Protein AF-A0A8W7PCE8-F1 (afdb_monomer_lite)

pLDDT: mean 70.05, std 26.61, range [26.12, 97.19]

Foldseek 3Di:
DVVVVVVVLVVVLVVCVVPHDPVVSVVVVVCVVVVVVVVVVVVVVVVVVVVVVLVVLLVVLVVLQCVLCVVVVNNPPQQDPPLVVDDSVVSNVSSVVSSVVSVVVVVVVVVVVVVVVVVVVVVVVVPPPDPDDPDDPCPPDDDDPDPDDDDDDDDDDDDDDDDDDDDDDDDDDDDDDDDDDDDDDDDDD

Structure (mmCIF, N/CA/C/O backbone):
data_AF-A0A8W7PCE8-F1
#
_entry.id   AF-A0A8W7PCE8-F1
#
loop_
_atom_site.group_PDB
_atom_site.id
_atom_site.type_symbol
_atom_site.label_atom_id
_atom_site.label_alt_id
_atom_site.label_comp_id
_atom_site.label_asym_id
_atom_site.label_entity_id
_atom_site.label_seq_id
_atom_site.pdbx_PDB_ins_code
_atom_site.Cartn_x
_atom_site.Cartn_y
_atom_site.Cartn_z
_atom_site.occupancy
_atom_site.B_iso_or_equiv
_atom_site.auth_seq_id
_atom_site.auth_comp_id
_atom_site.auth_asym_id
_atom_site.auth_atom_id
_atom_site.pdbx_PDB_model_num
ATOM 1 N N . MET A 1 1 ? 7.112 11.261 -20.106 1.00 70.25 1 MET A N 1
ATOM 2 C CA . MET A 1 1 ? 7.875 9.991 -20.099 1.00 70.25 1 MET A CA 1
ATOM 3 C C . MET A 1 1 ? 8.509 9.715 -21.458 1.00 70.25 1 MET A C 1
ATOM 5 O O . MET A 1 1 ? 9.724 9.620 -21.509 1.00 70.25 1 MET A O 1
ATOM 9 N N . GLN A 1 2 ? 7.739 9.723 -22.555 1.00 75.62 2 GLN A N 1
ATOM 10 C CA . GLN A 1 2 ? 8.258 9.556 -23.925 1.00 75.62 2 GLN A CA 1
ATOM 11 C C . GLN A 1 2 ? 9.453 10.476 -24.242 1.00 75.62 2 GLN A C 1
ATOM 13 O O . GLN A 1 2 ? 10.497 9.994 -24.658 1.00 75.62 2 GLN A O 1
ATOM 18 N N . THR A 1 3 ? 9.364 11.770 -23.920 1.00 82.19 3 THR A N 1
ATOM 19 C CA . THR A 1 3 ? 10.459 12.739 -24.117 1.00 82.19 3 THR A CA 1
ATOM 20 C C . THR A 1 3 ? 11.743 12.376 -23.359 1.00 82.19 3 THR A C 1
ATOM 22 O O . THR A 1 3 ? 12.836 12.587 -23.874 1.00 82.19 3 THR A O 1
ATOM 25 N N . ILE A 1 4 ? 11.622 11.800 -22.157 1.00 83.56 4 ILE A N 1
ATOM 26 C CA . ILE A 1 4 ? 12.765 11.398 -21.321 1.00 83.56 4 ILE A CA 1
ATOM 27 C C . ILE A 1 4 ? 13.428 10.154 -21.919 1.00 83.56 4 ILE A C 1
ATOM 29 O O . ILE A 1 4 ? 14.642 10.135 -22.099 1.00 83.56 4 ILE A O 1
ATOM 33 N N . CYS A 1 5 ? 12.630 9.149 -22.291 1.00 85.12 5 CYS A N 1
ATOM 34 C CA . CYS A 1 5 ? 13.126 7.926 -22.922 1.00 85.12 5 CYS A CA 1
ATOM 35 C C . CYS A 1 5 ? 13.795 8.220 -24.273 1.00 85.12 5 CYS A C 1
ATOM 37 O O . CYS A 1 5 ? 14.878 7.711 -24.540 1.00 85.12 5 CYS A O 1
ATOM 39 N N . THR A 1 6 ? 13.206 9.089 -25.101 1.00 88.06 6 THR A N 1
ATOM 40 C CA . THR A 1 6 ? 13.773 9.472 -26.403 1.00 88.06 6 THR A CA 1
ATOM 41 C C . THR A 1 6 ? 15.069 10.269 -26.258 1.00 88.06 6 THR A C 1
ATOM 43 O O . THR A 1 6 ? 16.034 9.989 -26.964 1.00 88.06 6 THR A O 1
ATOM 46 N N . ALA A 1 7 ? 15.134 11.230 -25.330 1.00 90.50 7 ALA A N 1
ATOM 47 C CA . ALA A 1 7 ? 16.361 11.988 -25.078 1.00 90.50 7 ALA A CA 1
ATOM 48 C C . ALA A 1 7 ? 17.483 11.097 -24.517 1.00 90.50 7 ALA A C 1
ATOM 50 O O . ALA A 1 7 ? 18.626 11.190 -24.963 1.00 90.50 7 ALA A O 1
ATOM 51 N N . GLY A 1 8 ? 17.149 10.202 -23.580 1.00 89.50 8 GLY A N 1
ATOM 52 C CA . GLY A 1 8 ? 18.087 9.222 -23.032 1.00 89.50 8 GLY A CA 1
ATOM 53 C C . GLY A 1 8 ? 18.608 8.259 -24.098 1.00 89.50 8 GLY A C 1
ATOM 54 O O . GLY A 1 8 ? 19.814 8.045 -24.190 1.00 89.50 8 GLY A O 1
ATOM 55 N N . PHE A 1 9 ? 17.718 7.744 -24.951 1.00 90.50 9 PHE A N 1
ATOM 56 C CA . PHE A 1 9 ? 18.087 6.877 -26.067 1.00 90.50 9 PHE A CA 1
ATOM 57 C C . PHE A 1 9 ? 19.011 7.576 -27.063 1.00 90.50 9 PHE A C 1
ATOM 59 O O . PHE A 1 9 ? 20.056 7.029 -27.395 1.00 90.50 9 PHE A O 1
ATOM 66 N N . ASN A 1 10 ? 18.668 8.793 -27.498 1.00 91.44 10 ASN A N 1
ATOM 67 C CA . ASN A 1 10 ? 19.502 9.551 -28.433 1.00 91.44 10 ASN A CA 1
ATOM 68 C C . ASN A 1 10 ? 20.905 9.782 -27.859 1.00 91.44 10 ASN A C 1
ATOM 70 O O . ASN A 1 10 ? 21.884 9.520 -28.542 1.00 91.44 10 ASN A O 1
ATOM 74 N N . ARG A 1 11 ? 21.015 10.149 -26.575 1.00 93.06 11 ARG A N 1
ATOM 75 C CA . ARG A 1 11 ? 22.314 10.327 -25.909 1.00 93.06 11 ARG A CA 1
ATOM 76 C C . ARG A 1 11 ? 23.148 9.041 -25.863 1.00 93.06 11 ARG A C 1
ATOM 78 O O . ARG A 1 11 ? 24.368 9.115 -25.969 1.00 93.06 11 ARG A O 1
ATOM 85 N N . MET A 1 12 ? 22.517 7.881 -25.664 1.00 91.44 12 MET A N 1
ATOM 86 C CA . MET A 1 12 ? 23.211 6.587 -25.703 1.00 91.44 12 MET A CA 1
ATOM 87 C C . MET A 1 12 ? 23.626 6.215 -27.125 1.00 91.44 12 MET A C 1
ATOM 89 O O . MET A 1 12 ? 24.766 5.814 -27.328 1.00 91.44 12 MET A O 1
ATOM 93 N N . ARG A 1 13 ? 22.737 6.409 -28.104 1.00 90.31 13 ARG A N 1
ATOM 94 C CA . ARG A 1 13 ? 23.016 6.153 -29.519 1.00 90.31 13 ARG A CA 1
ATOM 95 C C . ARG A 1 13 ? 24.196 6.984 -30.011 1.00 90.31 13 ARG A C 1
ATOM 97 O O . ARG A 1 13 ? 25.120 6.414 -30.568 1.00 90.31 13 ARG A O 1
ATOM 104 N N . ASP A 1 14 ? 24.205 8.285 -29.727 1.00 92.88 14 ASP A N 1
ATOM 105 C CA . ASP A 1 14 ? 25.289 9.178 -30.147 1.00 92.88 14 ASP A CA 1
ATOM 106 C C . ASP A 1 14 ? 26.649 8.714 -29.577 1.00 92.88 14 ASP A C 1
ATOM 108 O O . ASP A 1 14 ? 27.677 8.850 -30.229 1.00 92.88 14 ASP A O 1
ATOM 112 N N . ARG A 1 15 ? 26.662 8.092 -28.386 1.00 92.50 15 ARG A N 1
ATOM 113 C CA . ARG A 1 15 ? 27.866 7.464 -27.812 1.00 92.50 15 ARG A CA 1
ATOM 114 C C . ARG A 1 15 ? 28.224 6.123 -28.436 1.00 92.50 15 ARG A C 1
ATOM 116 O O . ARG A 1 15 ? 29.405 5.825 -28.576 1.00 92.50 15 ARG A O 1
ATOM 123 N N . TRP A 1 16 ? 27.242 5.301 -28.780 1.00 94.38 16 TRP A N 1
ATOM 124 C CA . TRP A 1 16 ? 27.501 4.033 -29.457 1.00 94.38 16 TRP A CA 1
ATOM 125 C C . TRP A 1 16 ? 28.064 4.254 -30.858 1.00 94.38 16 TRP A C 1
ATOM 127 O O . TRP A 1 16 ? 29.014 3.572 -31.224 1.00 94.38 16 TRP A O 1
ATOM 137 N N . ASP A 1 17 ? 27.560 5.254 -31.580 1.00 92.38 17 ASP A N 1
ATOM 138 C CA . ASP A 1 17 ? 28.024 5.603 -32.927 1.00 92.38 17 ASP A CA 1
ATOM 139 C C . ASP A 1 17 ? 29.492 6.077 -32.947 1.00 92.38 17 ASP A C 1
ATOM 141 O O . ASP A 1 17 ? 30.178 5.921 -33.955 1.00 92.38 17 ASP A O 1
ATOM 145 N N . GLU A 1 18 ? 30.009 6.611 -31.832 1.00 93.31 18 GLU A N 1
ATOM 146 C CA . GLU A 1 18 ? 31.432 6.956 -31.673 1.00 93.31 18 GLU A CA 1
ATOM 147 C C . GLU A 1 18 ? 32.334 5.724 -31.453 1.00 93.31 18 GLU A C 1
ATOM 149 O O . GLU A 1 18 ? 33.530 5.778 -31.743 1.00 93.31 18 GLU A O 1
ATOM 154 N N . MET A 1 19 ? 31.795 4.632 -30.900 1.00 92.88 19 MET A N 1
ATOM 155 C CA . MET A 1 19 ? 32.579 3.511 -30.359 1.00 92.88 19 MET A CA 1
ATOM 156 C C . MET A 1 19 ? 32.421 2.195 -31.129 1.00 92.88 19 MET A C 1
ATOM 158 O O . MET A 1 19 ? 33.312 1.346 -31.064 1.00 92.88 19 MET A O 1
ATOM 162 N N . PHE A 1 20 ? 31.296 1.993 -31.814 1.00 94.25 20 PHE A N 1
ATOM 163 C CA . PHE A 1 20 ? 30.879 0.702 -32.358 1.00 94.25 20 PHE A CA 1
ATOM 164 C C . PHE A 1 20 ? 30.425 0.803 -33.818 1.00 94.25 20 PHE A C 1
ATOM 166 O O . PHE A 1 20 ? 30.078 1.870 -34.316 1.00 94.25 20 PHE A O 1
ATOM 173 N N . ASP A 1 21 ? 30.414 -0.336 -34.515 1.00 93.25 21 ASP A N 1
ATOM 174 C CA . ASP A 1 21 ? 29.826 -0.416 -35.849 1.00 93.25 21 ASP A CA 1
ATOM 175 C C . ASP A 1 21 ? 28.288 -0.417 -35.805 1.00 93.25 21 ASP A C 1
ATOM 177 O O . ASP A 1 21 ? 27.651 -0.714 -34.790 1.00 93.25 21 ASP A O 1
ATOM 181 N N . THR A 1 22 ? 27.676 -0.125 -36.953 1.00 91.25 22 THR A N 1
ATOM 182 C CA . THR A 1 22 ? 26.220 -0.003 -37.082 1.00 91.25 22 THR A CA 1
ATOM 183 C C . THR A 1 22 ? 25.467 -1.282 -36.702 1.00 91.25 22 THR A C 1
ATOM 185 O O . THR A 1 22 ? 24.362 -1.196 -36.167 1.00 91.25 22 THR A O 1
ATOM 188 N N . ASN A 1 23 ? 26.029 -2.470 -36.943 1.00 92.19 23 ASN A N 1
ATOM 189 C CA . ASN A 1 23 ? 25.355 -3.729 -36.617 1.00 92.19 23 ASN A CA 1
ATOM 190 C C . ASN A 1 23 ? 25.307 -3.945 -35.103 1.00 92.19 23 ASN A C 1
ATOM 192 O O . ASN A 1 23 ? 24.276 -4.366 -34.573 1.00 92.19 23 ASN A O 1
ATOM 196 N N . LEU A 1 24 ? 26.395 -3.613 -34.409 1.00 91.12 24 LEU A N 1
ATOM 197 C CA . LEU A 1 24 ? 26.475 -3.697 -32.959 1.00 91.12 24 LEU A CA 1
ATOM 198 C C . LEU A 1 24 ? 25.595 -2.631 -32.282 1.00 91.12 24 LEU A C 1
ATOM 200 O O . LEU A 1 24 ? 24.843 -2.963 -31.364 1.00 91.12 24 LEU A O 1
ATOM 204 N N . CYS A 1 25 ? 25.574 -1.392 -32.791 1.00 91.50 25 CYS A N 1
ATOM 205 C CA . CYS A 1 25 ? 24.638 -0.352 -32.338 1.00 91.50 25 CYS A CA 1
ATOM 206 C C . CYS A 1 25 ? 23.171 -0.794 -32.479 1.00 91.50 25 CYS A C 1
ATOM 208 O O . CYS A 1 25 ? 22.371 -0.620 -31.558 1.00 91.50 25 CYS A O 1
ATOM 210 N N . LEU A 1 26 ? 22.808 -1.402 -33.617 1.00 90.81 26 LEU A N 1
ATOM 211 C CA . LEU A 1 26 ? 21.460 -1.930 -33.849 1.00 90.81 26 LEU A CA 1
ATOM 212 C C . LEU A 1 26 ? 21.118 -3.085 -32.903 1.00 90.81 26 LEU A C 1
ATOM 214 O O . LEU A 1 26 ? 19.970 -3.188 -32.470 1.00 90.81 26 LEU A O 1
ATOM 218 N N . ALA A 1 27 ? 22.081 -3.948 -32.574 1.00 91.75 27 ALA A N 1
ATOM 219 C CA . ALA A 1 27 ? 21.878 -5.025 -31.609 1.00 91.75 27 ALA A CA 1
ATOM 220 C C . ALA A 1 27 ? 21.578 -4.470 -30.205 1.00 91.75 27 ALA A C 1
ATOM 222 O O . ALA A 1 27 ? 20.584 -4.872 -29.598 1.00 91.75 27 ALA A O 1
ATOM 223 N N . TYR A 1 28 ? 22.353 -3.488 -29.731 1.00 88.44 28 TYR A N 1
ATOM 224 C CA . TYR A 1 28 ? 22.091 -2.825 -28.448 1.00 88.44 28 TYR A CA 1
ATOM 225 C C . TYR A 1 28 ? 20.755 -2.078 -28.434 1.00 88.44 28 TYR A C 1
ATOM 227 O O . TYR A 1 28 ? 19.981 -2.201 -27.483 1.00 88.44 28 TYR A O 1
ATOM 235 N N . ALA A 1 29 ? 20.430 -1.360 -29.512 1.00 90.00 29 ALA A N 1
ATOM 236 C CA . ALA A 1 29 ? 19.152 -0.666 -29.636 1.00 90.00 29 ALA A CA 1
ATOM 237 C C . ALA A 1 29 ? 17.952 -1.628 -29.619 1.00 90.00 29 ALA A C 1
ATOM 239 O O . ALA A 1 29 ? 16.904 -1.274 -29.083 1.00 90.00 29 ALA A O 1
ATOM 240 N N . LYS A 1 30 ? 18.100 -2.842 -30.167 1.00 92.50 30 LYS A N 1
ATOM 241 C CA . LYS A 1 30 ? 17.061 -3.884 -30.136 1.00 92.50 30 LYS A CA 1
ATOM 242 C C . LYS A 1 30 ? 16.857 -4.496 -28.752 1.00 92.50 30 LYS A C 1
ATOM 244 O O . LYS A 1 30 ? 15.730 -4.848 -28.440 1.00 92.50 30 LYS A O 1
ATOM 249 N N . GLN A 1 31 ? 17.911 -4.616 -27.945 1.00 92.38 31 GLN A N 1
ATOM 250 C CA . GLN A 1 31 ? 17.830 -5.189 -26.593 1.00 92.38 31 GLN A CA 1
ATOM 251 C C . GLN A 1 31 ? 17.332 -4.187 -25.545 1.00 92.38 31 GLN A C 1
ATOM 253 O O . GLN A 1 31 ? 16.768 -4.569 -24.523 1.00 92.38 31 GLN A O 1
ATOM 258 N N . LEU A 1 32 ? 17.525 -2.887 -25.778 1.00 90.31 32 LEU A N 1
ATOM 259 C CA . LEU A 1 32 ? 17.168 -1.854 -24.808 1.00 90.31 32 LEU A CA 1
ATOM 260 C C . LEU A 1 32 ? 15.678 -1.856 -24.392 1.00 90.31 32 LEU A C 1
ATOM 262 O O . LEU A 1 32 ? 15.420 -1.698 -23.197 1.00 90.31 32 LEU A O 1
ATOM 266 N N . PRO A 1 33 ? 14.692 -2.035 -25.296 1.00 91.12 33 PRO A N 1
ATOM 267 C CA . PRO A 1 33 ? 13.293 -2.183 -24.903 1.00 91.12 33 PRO A CA 1
ATOM 268 C C . PRO A 1 33 ? 13.063 -3.335 -23.926 1.00 91.12 33 PRO A C 1
ATOM 270 O O . PRO A 1 33 ? 12.332 -3.148 -22.959 1.00 91.12 33 PRO A O 1
ATOM 273 N N . ASP A 1 34 ? 13.715 -4.483 -24.124 1.00 93.06 34 ASP A N 1
ATOM 274 C CA . ASP A 1 34 ? 13.576 -5.639 -23.233 1.00 93.06 34 ASP A CA 1
ATOM 275 C C . ASP A 1 34 ? 14.115 -5.316 -21.835 1.00 93.06 34 ASP A C 1
ATOM 277 O O . ASP A 1 34 ? 13.462 -5.601 -20.833 1.00 93.06 34 ASP A O 1
ATOM 281 N N . HIS A 1 35 ? 15.260 -4.630 -21.759 1.00 91.12 35 HIS A N 1
ATOM 282 C CA . HIS A 1 35 ? 15.817 -4.160 -20.490 1.00 91.12 35 HIS A CA 1
ATOM 283 C C . HIS A 1 35 ? 14.916 -3.136 -19.788 1.00 91.12 35 HIS A C 1
ATOM 285 O O . HIS A 1 35 ? 14.741 -3.205 -18.572 1.00 91.12 35 HIS A O 1
ATOM 291 N N . MET A 1 36 ? 14.323 -2.196 -2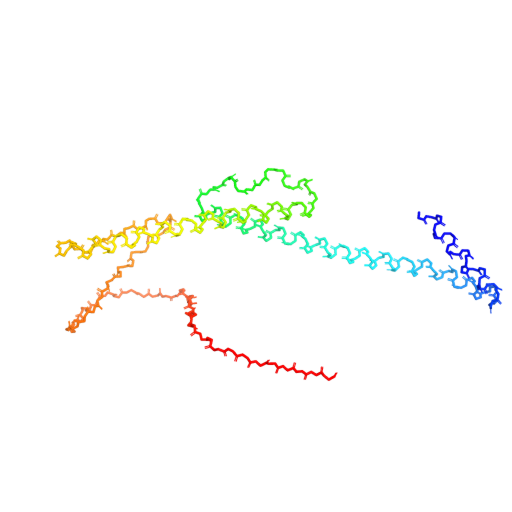0.530 1.00 90.94 36 MET A N 1
ATOM 292 C CA . MET A 1 36 ? 13.383 -1.233 -19.951 1.00 90.94 36 MET A CA 1
ATOM 293 C C . MET A 1 36 ? 12.112 -1.922 -19.453 1.00 90.94 36 MET A C 1
ATOM 295 O O . MET A 1 36 ? 11.649 -1.614 -18.358 1.00 90.94 36 MET A O 1
ATOM 299 N N . THR A 1 37 ? 11.570 -2.864 -20.225 1.00 93.38 37 THR A N 1
ATOM 300 C CA . THR A 1 37 ? 10.413 -3.670 -19.825 1.00 93.38 37 THR A CA 1
ATOM 301 C C . THR A 1 37 ? 10.704 -4.444 -18.546 1.00 93.38 37 THR A C 1
ATOM 303 O O . THR A 1 37 ? 9.915 -4.361 -17.612 1.00 93.38 37 THR A O 1
ATOM 306 N N . ALA A 1 38 ? 11.849 -5.130 -18.465 1.00 95.50 38 ALA A N 1
ATOM 307 C CA . ALA A 1 38 ? 12.254 -5.858 -17.266 1.00 95.50 38 ALA A CA 1
ATOM 308 C C . ALA A 1 38 ? 12.341 -4.933 -16.041 1.00 95.50 38 ALA A C 1
ATOM 310 O O . ALA A 1 38 ? 11.762 -5.234 -15.004 1.00 95.50 38 ALA A O 1
ATOM 311 N N . PHE A 1 39 ? 12.968 -3.762 -16.186 1.00 93.94 39 PHE A N 1
ATOM 312 C CA . PHE A 1 39 ? 13.045 -2.773 -15.110 1.00 93.94 39 PHE A CA 1
ATOM 313 C C . PHE A 1 39 ? 11.660 -2.294 -14.642 1.00 93.94 39 PHE A C 1
ATOM 315 O O . PHE A 1 39 ? 11.390 -2.234 -13.443 1.00 93.94 39 PHE A O 1
ATOM 322 N N . PHE A 1 40 ? 10.763 -1.942 -15.569 1.00 93.50 40 PHE A N 1
ATOM 323 C CA . PHE A 1 40 ? 9.417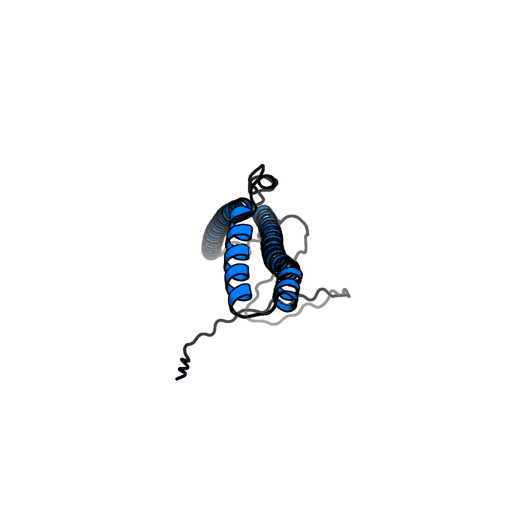 -1.499 -15.196 1.00 93.50 40 PHE A CA 1
ATOM 324 C C . PHE A 1 40 ? 8.600 -2.619 -14.553 1.00 93.50 40 PHE A C 1
ATOM 326 O O . PHE A 1 40 ? 7.850 -2.347 -13.616 1.00 93.50 40 PHE A O 1
ATOM 333 N N . GLU A 1 41 ? 8.769 -3.855 -15.018 1.00 96.69 41 GLU A N 1
ATOM 334 C CA . GLU A 1 41 ? 8.131 -5.026 -14.428 1.00 96.69 41 GLU A CA 1
ATOM 335 C C . GLU A 1 41 ? 8.629 -5.262 -13.000 1.00 96.69 41 GLU A C 1
ATOM 337 O O . GLU A 1 41 ? 7.819 -5.434 -12.097 1.00 96.69 41 GLU A O 1
ATOM 342 N N . GLU A 1 42 ? 9.935 -5.175 -12.746 1.00 96.75 42 GLU A N 1
ATOM 343 C CA . GLU A 1 42 ? 10.494 -5.277 -11.391 1.00 96.75 42 GLU A CA 1
ATOM 344 C C . GLU A 1 42 ? 9.894 -4.228 -10.444 1.00 96.75 42 GLU A C 1
ATOM 346 O O . GLU A 1 42 ? 9.424 -4.560 -9.352 1.00 96.75 42 GLU A O 1
ATOM 351 N N . VAL A 1 43 ? 9.837 -2.965 -10.880 1.00 96.75 43 VAL A N 1
ATOM 352 C CA . VAL A 1 43 ? 9.239 -1.870 -10.097 1.00 96.75 43 VAL A CA 1
ATOM 353 C C . VAL A 1 43 ? 7.742 -2.102 -9.867 1.00 96.75 43 VAL A C 1
ATOM 355 O O . VAL A 1 43 ? 7.224 -1.826 -8.776 1.00 96.75 43 VAL A O 1
ATOM 358 N N . TYR A 1 44 ? 7.030 -2.612 -10.873 1.00 96.56 44 TYR A N 1
ATOM 359 C CA . TYR A 1 44 ? 5.617 -2.957 -10.766 1.00 96.56 44 TYR A CA 1
ATOM 360 C C . TYR A 1 44 ? 5.390 -4.088 -9.759 1.00 96.56 44 TYR A C 1
ATOM 362 O O . TYR A 1 44 ? 4.565 -3.940 -8.855 1.00 96.56 44 TYR A O 1
ATOM 370 N N . GLN A 1 45 ? 6.155 -5.175 -9.857 1.00 97.19 45 GLN A N 1
ATOM 371 C CA . GLN A 1 45 ? 6.082 -6.319 -8.952 1.00 97.19 45 GLN A CA 1
ATOM 372 C C . GLN A 1 45 ? 6.380 -5.905 -7.512 1.00 97.19 45 GLN A C 1
ATOM 374 O O . GLN A 1 45 ? 5.602 -6.214 -6.608 1.00 97.19 45 GLN A O 1
ATOM 379 N N . GLU A 1 46 ? 7.439 -5.125 -7.287 1.00 96.56 46 GLU A N 1
ATOM 380 C CA . GLU A 1 46 ? 7.758 -4.603 -5.959 1.00 96.56 46 GLU A CA 1
ATOM 381 C C . GLU A 1 46 ? 6.601 -3.759 -5.394 1.00 96.56 46 GLU A C 1
ATOM 383 O O . GLU A 1 46 ? 6.203 -3.904 -4.232 1.00 96.56 46 GLU A O 1
ATOM 388 N N . SER A 1 47 ? 6.020 -2.894 -6.225 1.00 94.75 47 SER A N 1
ATOM 389 C CA . SER A 1 47 ? 4.878 -2.059 -5.845 1.00 94.75 47 SER A CA 1
ATOM 390 C C . SER A 1 47 ? 3.627 -2.891 -5.543 1.00 94.75 47 SER A C 1
ATOM 392 O O . SER A 1 47 ? 2.922 -2.601 -4.572 1.00 94.75 47 SER A O 1
ATOM 394 N N . SER A 1 48 ? 3.372 -3.953 -6.312 1.00 95.81 48 SER A N 1
ATOM 395 C CA . SER A 1 48 ? 2.266 -4.886 -6.075 1.00 95.81 48 SER A CA 1
ATOM 396 C C . SER A 1 48 ? 2.442 -5.646 -4.762 1.00 95.81 48 SER A C 1
ATOM 398 O O . SER A 1 48 ? 1.539 -5.652 -3.929 1.00 95.81 48 SER A O 1
ATOM 400 N N . GLN A 1 49 ? 3.637 -6.176 -4.495 1.00 96.12 49 GLN A N 1
ATOM 401 C CA . GLN A 1 49 ? 3.952 -6.850 -3.231 1.00 96.12 49 GLN A CA 1
ATOM 402 C C . GLN A 1 49 ? 3.833 -5.907 -2.026 1.00 96.12 49 GLN A C 1
ATOM 404 O O . GLN A 1 49 ? 3.390 -6.300 -0.944 1.00 96.12 49 GLN A O 1
ATOM 409 N N . ARG A 1 50 ? 4.229 -4.634 -2.173 1.00 94.81 50 ARG A N 1
ATOM 410 C CA . ARG A 1 50 ? 4.001 -3.607 -1.141 1.00 94.81 50 ARG A CA 1
ATOM 411 C C . ARG A 1 50 ? 2.506 -3.394 -0.909 1.00 94.81 50 ARG A C 1
ATOM 413 O O . ARG A 1 50 ? 2.077 -3.365 0.242 1.00 94.81 50 ARG A O 1
ATOM 420 N N . ARG A 1 51 ? 1.710 -3.284 -1.976 1.00 94.94 51 ARG A N 1
ATOM 421 C CA . ARG A 1 51 ? 0.249 -3.153 -1.893 1.00 94.94 51 ARG A CA 1
ATOM 422 C C . ARG A 1 51 ? -0.392 -4.352 -1.191 1.00 94.94 51 ARG A C 1
ATOM 424 O O . ARG A 1 51 ? -1.229 -4.145 -0.319 1.00 94.94 51 ARG A O 1
ATOM 431 N N . GLU A 1 52 ? 0.001 -5.575 -1.527 1.00 95.88 52 GLU A N 1
ATOM 432 C CA . GLU A 1 52 ? -0.513 -6.796 -0.893 1.00 95.88 52 GLU A CA 1
ATOM 433 C C . GLU A 1 52 ? -0.236 -6.814 0.610 1.00 95.88 52 GLU A C 1
ATOM 435 O O . GLU A 1 52 ? -1.146 -7.073 1.396 1.00 95.88 52 GLU A O 1
ATOM 440 N N . ARG A 1 53 ? 0.975 -6.425 1.028 1.00 94.31 53 ARG A N 1
ATOM 441 C CA . ARG A 1 53 ? 1.307 -6.261 2.452 1.00 94.31 53 ARG A CA 1
ATOM 442 C C . ARG A 1 53 ? 0.418 -5.232 3.150 1.00 94.31 53 ARG A C 1
ATOM 444 O O . ARG A 1 53 ? -0.001 -5.462 4.281 1.00 94.31 53 ARG A O 1
ATOM 451 N N . PHE A 1 54 ? 0.098 -4.116 2.490 1.00 92.12 54 PHE A N 1
ATOM 452 C CA . PHE A 1 54 ? -0.851 -3.138 3.031 1.00 92.12 54 PHE A CA 1
ATOM 453 C C . PHE A 1 54 ? -2.254 -3.726 3.192 1.00 92.12 54 PHE A C 1
ATOM 455 O O . PHE A 1 54 ? -2.867 -3.537 4.238 1.00 92.12 54 PHE A O 1
ATOM 462 N N . VAL A 1 55 ? -2.755 -4.442 2.184 1.00 93.62 55 VAL A N 1
ATOM 463 C CA . VAL A 1 55 ? -4.083 -5.073 2.228 1.00 93.62 55 VAL A CA 1
ATOM 464 C C . VAL A 1 55 ? -4.155 -6.119 3.340 1.00 93.62 55 VAL A C 1
ATOM 466 O O . VAL A 1 55 ? -5.103 -6.097 4.123 1.00 93.62 55 VAL A O 1
ATOM 469 N N . ALA A 1 56 ? -3.141 -6.980 3.457 1.00 94.69 56 ALA A N 1
ATOM 470 C CA . ALA A 1 56 ? -3.051 -7.968 4.529 1.00 94.69 56 ALA A CA 1
ATOM 471 C C . ALA A 1 56 ? -3.057 -7.292 5.906 1.00 94.69 56 ALA A C 1
ATOM 473 O O . ALA A 1 56 ? -3.869 -7.642 6.760 1.00 94.69 56 ALA A O 1
ATOM 474 N N . LYS A 1 57 ? -2.242 -6.244 6.090 1.00 93.88 57 LYS A N 1
ATOM 475 C CA . LYS A 1 57 ? -2.204 -5.512 7.359 1.00 93.88 57 LYS A CA 1
ATOM 476 C C . LYS A 1 57 ? -3.539 -4.844 7.694 1.00 93.88 57 LYS A C 1
ATOM 478 O O . LYS A 1 57 ? -3.962 -4.861 8.841 1.00 93.88 57 LYS A O 1
ATOM 483 N N . ILE A 1 58 ? -4.223 -4.263 6.710 1.00 93.25 58 ILE A N 1
ATOM 484 C CA . ILE A 1 58 ? -5.557 -3.679 6.911 1.00 93.25 58 ILE A CA 1
ATOM 485 C C . ILE A 1 58 ? -6.562 -4.755 7.335 1.00 93.25 58 ILE A C 1
ATOM 487 O O . ILE A 1 58 ? -7.366 -4.506 8.229 1.00 93.25 58 ILE A O 1
ATOM 491 N N . ALA A 1 59 ? -6.516 -5.945 6.731 1.00 92.25 59 ALA A N 1
ATOM 492 C CA . ALA A 1 59 ? -7.384 -7.055 7.114 1.00 92.25 59 ALA A CA 1
ATOM 493 C C . ALA A 1 59 ? -7.130 -7.508 8.563 1.00 92.25 59 ALA A C 1
ATOM 495 O O . ALA A 1 59 ? -8.086 -7.676 9.317 1.00 92.25 59 ALA A O 1
ATOM 496 N N . GLU A 1 60 ? -5.862 -7.621 8.972 1.00 94.38 60 GLU A N 1
ATOM 497 C CA . GLU A 1 60 ? -5.483 -7.906 10.364 1.00 94.38 60 GLU A CA 1
ATOM 498 C C . GLU A 1 60 ? -6.034 -6.852 11.333 1.00 94.38 60 GLU A C 1
ATOM 500 O O . GLU A 1 60 ? -6.687 -7.200 12.312 1.00 94.38 60 GLU A O 1
ATOM 505 N N . LEU A 1 61 ? -5.830 -5.562 11.042 1.00 92.62 61 LEU A N 1
ATOM 506 C CA . LEU A 1 61 ? -6.295 -4.466 11.901 1.00 92.62 61 LEU A CA 1
ATOM 507 C C . LEU A 1 61 ? -7.824 -4.418 12.001 1.00 92.62 61 LEU A C 1
ATOM 509 O O . LEU A 1 61 ? -8.372 -4.097 13.052 1.00 92.62 61 LEU A O 1
ATOM 513 N N . ARG A 1 62 ? -8.539 -4.753 10.921 1.00 90.75 62 ARG A N 1
ATOM 514 C CA . ARG A 1 62 ? -10.003 -4.878 10.962 1.00 90.75 62 ARG A CA 1
ATOM 515 C C . ARG A 1 62 ? -10.441 -6.027 11.853 1.00 90.75 62 ARG A C 1
ATOM 517 O O . ARG A 1 62 ? -11.403 -5.863 12.595 1.00 90.75 62 ARG A O 1
ATOM 524 N N . GLN A 1 63 ? -9.754 -7.163 11.784 1.00 91.38 63 GLN A N 1
ATOM 525 C CA . GLN A 1 63 ? -10.053 -8.298 12.647 1.00 91.38 63 GLN A CA 1
ATOM 526 C C . GLN A 1 63 ? -9.816 -7.940 14.119 1.00 91.38 63 GLN A C 1
ATOM 528 O O . GLN A 1 63 ? -10.707 -8.136 14.940 1.00 91.38 63 GLN A O 1
ATOM 533 N N . GLU A 1 64 ? -8.678 -7.317 14.429 1.00 91.94 64 GLU A N 1
ATOM 534 C CA . GLU A 1 64 ? -8.380 -6.816 15.773 1.00 91.94 64 GLU A CA 1
ATOM 535 C C . GLU A 1 64 ? -9.456 -5.832 16.253 1.00 91.94 64 GLU A C 1
ATOM 537 O O . GLU A 1 64 ? -9.959 -5.949 17.369 1.00 91.94 64 GLU A O 1
ATOM 542 N N . ALA A 1 65 ? -9.895 -4.915 15.386 1.00 89.56 65 ALA A N 1
ATOM 543 C CA . ALA A 1 65 ? -10.943 -3.956 15.716 1.00 89.56 65 ALA A CA 1
ATOM 544 C C . ALA A 1 65 ? -12.272 -4.646 16.051 1.00 89.56 65 ALA A C 1
ATOM 546 O O . ALA A 1 65 ? -12.941 -4.252 17.005 1.00 89.56 65 ALA A O 1
ATOM 547 N N . LEU A 1 66 ? -12.649 -5.687 15.304 1.00 88.38 66 LEU A N 1
ATOM 548 C CA . LEU A 1 66 ? -13.847 -6.484 15.586 1.00 88.38 66 LEU A CA 1
ATOM 549 C C . LEU A 1 66 ? -13.733 -7.245 16.913 1.00 88.38 66 LEU A C 1
ATOM 551 O O . LEU A 1 66 ? -14.721 -7.379 17.639 1.00 88.38 66 LEU A O 1
ATOM 555 N N . ASP A 1 67 ? -12.544 -7.738 17.244 1.00 89.50 67 ASP A N 1
ATOM 556 C CA . ASP A 1 67 ? -12.305 -8.459 18.491 1.00 89.50 67 ASP A CA 1
ATOM 557 C C . ASP A 1 67 ? -12.338 -7.514 19.703 1.00 89.50 67 ASP A C 1
ATOM 559 O O . ASP A 1 67 ? -13.013 -7.815 20.691 1.00 89.50 67 ASP A O 1
ATOM 563 N N . LEU A 1 68 ? -11.728 -6.327 19.607 1.00 88.38 68 LEU A N 1
ATOM 564 C CA . LEU A 1 68 ? -11.819 -5.292 20.645 1.00 88.38 68 LEU A CA 1
ATOM 565 C C . LEU A 1 68 ? -13.251 -4.770 20.816 1.00 88.38 68 LEU A C 1
ATOM 567 O O . LEU A 1 68 ? -13.709 -4.594 21.944 1.00 88.38 68 LEU A O 1
ATOM 571 N N . GLN A 1 69 ? -13.997 -4.587 19.723 1.00 87.69 69 GLN A N 1
ATOM 572 C CA . GLN A 1 69 ? -15.423 -4.243 19.785 1.00 87.69 69 GLN A CA 1
ATOM 573 C C . GLN A 1 69 ? -16.233 -5.294 20.542 1.00 87.69 69 GLN A C 1
ATOM 575 O O . GLN A 1 69 ? -17.097 -4.943 21.347 1.00 87.69 69 GLN A O 1
ATOM 580 N N . ARG A 1 70 ? -15.943 -6.583 20.315 1.00 87.31 70 ARG A N 1
ATOM 581 C CA . ARG A 1 70 ? -16.595 -7.687 21.030 1.00 87.31 70 ARG A CA 1
ATOM 582 C C . ARG A 1 70 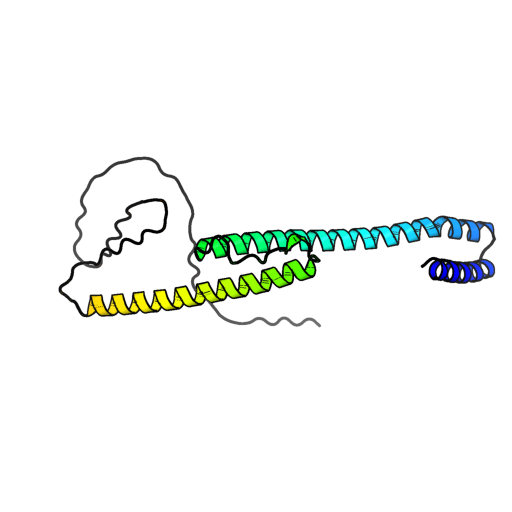? -16.303 -7.627 22.527 1.00 87.31 70 ARG A C 1
ATOM 584 O O . ARG A 1 70 ? -17.233 -7.774 23.313 1.00 87.31 70 ARG A O 1
ATOM 591 N N . LEU A 1 71 ? -15.052 -7.367 22.914 1.00 86.25 71 LEU A N 1
ATOM 592 C CA . LEU A 1 71 ? -14.656 -7.206 24.320 1.00 86.25 71 LEU A CA 1
ATOM 593 C C . LEU A 1 71 ? -15.319 -5.988 24.975 1.00 86.25 71 LEU A C 1
ATOM 595 O O . LEU A 1 71 ? -15.742 -6.050 26.127 1.00 86.25 71 LEU A O 1
ATOM 599 N N . LEU A 1 72 ? -15.457 -4.889 24.232 1.00 85.69 72 LEU A N 1
ATOM 600 C CA . LEU A 1 72 ? -16.123 -3.677 24.708 1.00 85.69 72 LEU A CA 1
ATOM 601 C C . LEU A 1 72 ? -17.657 -3.788 24.730 1.00 85.69 72 LEU A C 1
ATOM 603 O O . LEU A 1 72 ? -18.308 -2.951 25.361 1.00 85.69 72 LEU A O 1
ATOM 607 N N . GLY A 1 73 ? -18.239 -4.791 24.067 1.00 83.38 73 GLY A N 1
ATOM 608 C CA . GLY A 1 73 ? -19.686 -4.903 23.863 1.00 83.38 73 GLY A CA 1
ATOM 609 C C . GLY A 1 73 ? -20.258 -3.846 22.904 1.00 83.38 73 GLY A C 1
ATOM 610 O O . GLY A 1 73 ? -21.466 -3.631 22.872 1.00 83.38 73 GLY A O 1
ATOM 611 N N . GLU A 1 74 ? -19.409 -3.172 22.122 1.00 76.62 74 GLU A N 1
ATOM 612 C CA . GLU A 1 74 ? -19.774 -2.079 21.210 1.00 76.62 74 GLU A CA 1
ATOM 613 C C . GLU A 1 74 ? -19.874 -2.617 19.770 1.00 76.62 74 GLU A C 1
ATOM 615 O O . GLU A 1 74 ? -18.956 -2.472 18.968 1.00 76.62 74 GLU A O 1
ATOM 620 N N . GLN A 1 75 ? -20.988 -3.264 19.415 1.00 59.44 75 GLN A N 1
ATOM 621 C CA . GLN A 1 75 ? -21.083 -4.058 18.178 1.00 59.44 75 GLN A CA 1
ATOM 622 C C . GLN A 1 75 ? -21.090 -3.249 16.857 1.00 59.44 75 GLN A C 1
ATOM 624 O O . GLN A 1 75 ? -21.054 -3.854 15.790 1.00 59.44 75 GLN A O 1
ATOM 629 N N . GLN A 1 76 ? -21.136 -1.907 16.888 1.00 58.00 76 GLN A N 1
ATOM 630 C CA . GLN A 1 76 ? -21.350 -1.080 15.681 1.00 58.00 76 GLN A CA 1
ATOM 631 C C . GLN A 1 76 ? -20.631 0.281 15.634 1.00 58.00 76 GLN A C 1
ATOM 633 O O . GLN A 1 76 ? -20.742 0.968 14.621 1.00 58.00 76 GLN A O 1
ATOM 638 N N . GLN A 1 77 ? -19.905 0.706 16.674 1.00 58.47 77 GLN A N 1
ATOM 639 C CA . GLN A 1 77 ? -19.399 2.092 16.744 1.00 58.47 77 GLN A CA 1
ATOM 640 C C . GLN A 1 77 ? -17.909 2.278 16.426 1.00 58.47 77 GLN A C 1
ATOM 642 O O . GLN A 1 77 ? -17.491 3.408 16.193 1.00 58.47 77 GLN A O 1
ATOM 647 N N . GLY A 1 78 ? -17.096 1.218 16.395 1.00 57.97 78 GLY A N 1
ATOM 648 C CA . GLY A 1 78 ? -15.638 1.389 16.313 1.00 57.97 78 GLY A CA 1
ATOM 649 C C . GLY A 1 78 ? -15.053 1.455 14.896 1.00 57.97 78 GLY A C 1
ATOM 650 O O . GLY A 1 78 ? -13.923 1.902 14.736 1.00 57.97 78 GLY A O 1
ATOM 651 N N . LEU A 1 79 ? -15.767 1.028 13.848 1.00 69.81 79 LEU A N 1
ATOM 652 C CA . LEU A 1 79 ? -15.234 1.072 12.479 1.00 69.81 79 LEU A CA 1
ATOM 653 C C . LEU A 1 79 ? -15.784 2.296 11.724 1.00 69.81 79 LEU A C 1
ATOM 655 O O . LEU A 1 79 ? -16.998 2.404 11.549 1.00 69.81 79 LEU A O 1
ATOM 659 N N . PRO A 1 80 ? -14.923 3.222 11.257 1.00 70.81 80 PRO A N 1
ATOM 660 C CA . PRO A 1 80 ? -15.371 4.410 10.543 1.00 70.81 80 PRO A CA 1
ATOM 661 C C . PRO A 1 80 ? -16.079 4.047 9.235 1.00 70.81 80 PRO A C 1
ATOM 663 O O . PRO A 1 80 ? -15.553 3.306 8.402 1.00 70.81 80 PRO A O 1
ATOM 666 N N . ALA A 1 81 ? -17.268 4.615 9.029 1.00 74.06 81 ALA A N 1
ATOM 667 C CA . ALA A 1 81 ? -18.041 4.409 7.811 1.00 74.06 81 ALA A CA 1
ATOM 668 C C . ALA A 1 81 ? -17.271 4.886 6.564 1.00 74.06 81 ALA A C 1
ATOM 670 O O . ALA A 1 81 ? -16.628 5.938 6.567 1.00 74.06 81 ALA A O 1
ATOM 671 N N . GLY A 1 82 ? -17.349 4.110 5.479 1.00 77.69 82 GLY A N 1
ATOM 672 C CA . GLY A 1 82 ? -16.713 4.459 4.204 1.00 77.69 82 GLY A CA 1
ATOM 673 C C . GLY A 1 82 ? -15.190 4.294 4.184 1.00 77.69 82 GLY A C 1
ATOM 674 O O . GLY A 1 82 ? -14.524 4.903 3.349 1.00 77.69 82 GLY A O 1
ATOM 675 N N . ILE A 1 83 ? -14.618 3.484 5.083 1.00 81.19 83 ILE A N 1
ATOM 676 C CA . ILE A 1 83 ? -13.179 3.187 5.060 1.00 81.19 83 ILE A CA 1
ATOM 677 C C . ILE A 1 83 ? -12.767 2.529 3.734 1.00 81.19 83 ILE A C 1
ATOM 679 O O . ILE A 1 83 ? -11.742 2.891 3.170 1.00 81.19 83 ILE A O 1
ATOM 683 N N . GLU A 1 84 ? -13.600 1.646 3.177 1.00 82.00 84 GLU A N 1
ATOM 684 C CA . GLU A 1 84 ? -13.279 0.859 1.974 1.00 82.00 84 GLU A CA 1
ATOM 685 C C . GLU A 1 84 ? -12.986 1.710 0.733 1.00 82.00 84 GLU A C 1
ATOM 687 O O . GLU A 1 84 ? -12.230 1.290 -0.139 1.00 82.00 84 GLU A O 1
ATOM 692 N N . SER A 1 85 ? -13.566 2.911 0.644 1.00 84.56 85 SER A N 1
ATOM 693 C CA . SER A 1 85 ? -13.393 3.797 -0.511 1.00 84.56 85 SER A CA 1
ATOM 694 C C . SER A 1 85 ? -12.140 4.673 -0.435 1.00 84.56 85 SER A C 1
ATOM 696 O O . SER A 1 85 ? -11.858 5.409 -1.378 1.00 84.56 85 SER A O 1
ATOM 698 N N . ARG A 1 86 ? -11.402 4.650 0.682 1.00 87.62 86 ARG A N 1
ATOM 699 C CA . ARG A 1 86 ? -10.214 5.494 0.887 1.00 87.62 86 ARG A CA 1
ATOM 700 C C . ARG A 1 86 ? -8.939 4.821 0.359 1.00 87.62 86 ARG A C 1
ATOM 702 O O . ARG A 1 86 ? -8.899 3.596 0.253 1.00 87.62 86 ARG A O 1
ATOM 709 N N . PRO A 1 87 ? -7.867 5.576 0.070 1.00 92.62 87 PRO A N 1
ATOM 710 C CA . PRO A 1 87 ? -6.544 5.006 -0.182 1.00 92.62 87 PRO A CA 1
ATOM 711 C C . PRO A 1 87 ? -6.082 4.080 0.955 1.00 92.62 87 PRO A C 1
ATOM 713 O O . PRO A 1 87 ? -6.334 4.359 2.123 1.00 92.62 87 PRO A O 1
ATOM 716 N N . LEU A 1 88 ? -5.363 2.996 0.633 1.00 90.19 88 LEU A N 1
ATOM 717 C CA . LEU A 1 88 ? -4.948 1.974 1.614 1.00 90.19 88 LEU A CA 1
ATOM 718 C C . LEU A 1 88 ? -4.172 2.555 2.807 1.00 90.19 88 LEU A C 1
ATOM 720 O O . LEU A 1 88 ? -4.354 2.120 3.941 1.00 90.19 88 LEU A O 1
ATOM 724 N N . PHE A 1 89 ? -3.320 3.550 2.563 1.00 90.50 89 PHE A N 1
ATOM 725 C CA . PHE A 1 89 ? -2.579 4.214 3.632 1.00 90.50 89 PHE A CA 1
ATOM 726 C C . PHE A 1 89 ? -3.520 4.904 4.631 1.00 90.50 89 PHE A C 1
ATOM 728 O O . PHE A 1 89 ? -3.395 4.697 5.839 1.00 90.50 89 PHE A O 1
ATOM 735 N N . ASP A 1 90 ? -4.508 5.641 4.124 1.00 90.75 90 ASP A N 1
ATOM 736 C CA . ASP A 1 90 ? -5.500 6.343 4.940 1.00 90.75 90 ASP A CA 1
ATOM 737 C C . ASP A 1 90 ? -6.398 5.359 5.689 1.00 90.75 90 ASP A C 1
ATOM 739 O O . ASP A 1 90 ? -6.732 5.587 6.852 1.00 90.75 90 ASP A O 1
ATOM 743 N N . GLN A 1 91 ? -6.763 4.239 5.051 1.00 90.94 91 GLN A N 1
ATOM 744 C CA . GLN A 1 91 ? -7.499 3.160 5.711 1.00 90.94 91 GLN A CA 1
ATOM 745 C C . GLN A 1 91 ? -6.736 2.634 6.922 1.00 90.94 91 GLN A C 1
ATOM 747 O O . GLN A 1 91 ? -7.296 2.582 8.014 1.00 90.94 91 GLN A O 1
ATOM 752 N N . ARG A 1 92 ? -5.455 2.291 6.737 1.00 91.31 92 ARG A N 1
ATOM 753 C CA . ARG A 1 92 ? -4.596 1.789 7.812 1.00 91.31 92 ARG A CA 1
ATOM 754 C C . ARG A 1 92 ? -4.486 2.806 8.945 1.00 91.31 92 ARG A C 1
ATOM 756 O O . ARG A 1 92 ? -4.796 2.472 10.077 1.00 91.31 92 ARG A O 1
ATOM 763 N N . SER A 1 93 ? -4.148 4.056 8.622 1.00 90.56 93 SER A N 1
ATOM 764 C CA . SER A 1 93 ? -4.006 5.121 9.622 1.00 90.56 93 SER A CA 1
ATOM 765 C C . SER A 1 93 ? -5.296 5.370 10.406 1.00 90.56 93 SER A C 1
ATOM 767 O O . SER A 1 93 ? -5.242 5.667 11.595 1.00 90.56 93 SER A O 1
ATOM 769 N N . THR A 1 94 ? -6.453 5.268 9.749 1.00 90.56 94 THR A N 1
ATOM 770 C CA . THR A 1 94 ? -7.746 5.448 10.418 1.00 90.56 94 THR A CA 1
ATOM 771 C C . THR A 1 94 ? -8.059 4.262 11.342 1.00 90.56 94 THR A C 1
ATOM 773 O O . THR A 1 94 ? -8.595 4.464 12.430 1.00 90.56 94 THR A O 1
ATOM 776 N N . LEU A 1 95 ? -7.725 3.031 10.931 1.00 90.81 95 LEU A N 1
ATOM 777 C CA . LEU A 1 95 ? -7.881 1.836 11.767 1.00 90.81 95 LEU A CA 1
ATOM 778 C C . LEU A 1 95 ? -6.969 1.881 12.991 1.00 90.81 95 LEU A C 1
ATOM 780 O O . LEU A 1 95 ? -7.459 1.651 14.089 1.00 90.81 95 LEU A O 1
ATOM 784 N N . ASP A 1 96 ? -5.696 2.234 12.811 1.00 91.62 96 ASP A N 1
ATOM 785 C CA . ASP A 1 96 ? -4.724 2.355 13.904 1.00 91.62 96 ASP A CA 1
ATOM 786 C C . ASP A 1 96 ? -5.230 3.333 14.983 1.00 91.62 96 ASP A C 1
ATOM 788 O O . ASP A 1 96 ? -5.263 2.996 16.164 1.00 91.62 96 ASP A O 1
ATOM 792 N N . ALA A 1 97 ? -5.727 4.507 14.575 1.00 90.38 97 ALA A N 1
ATOM 793 C CA . ALA A 1 97 ? -6.279 5.496 15.505 1.00 90.38 97 ALA A CA 1
ATOM 794 C C . ALA A 1 97 ? -7.534 4.995 16.244 1.00 90.38 97 ALA A C 1
ATOM 796 O O . ALA A 1 97 ? -7.725 5.289 17.423 1.00 90.38 97 ALA A O 1
ATOM 797 N N . SER A 1 98 ? -8.405 4.239 15.567 1.00 89.25 98 SER A N 1
ATOM 798 C CA . SER A 1 98 ? -9.588 3.652 16.210 1.00 89.25 98 SER A CA 1
ATOM 799 C C . SER A 1 98 ? -9.213 2.546 17.202 1.00 89.25 98 SER A C 1
ATOM 801 O O . SER A 1 98 ? -9.760 2.481 18.305 1.00 89.25 98 SER A O 1
ATOM 803 N N . LEU A 1 99 ? -8.250 1.695 16.838 1.00 91.25 99 LEU A N 1
ATOM 804 C CA . LEU A 1 99 ? -7.719 0.657 17.719 1.00 91.25 99 LEU A CA 1
ATOM 805 C C . LEU A 1 99 ? -7.125 1.264 18.986 1.00 91.25 99 LEU A C 1
ATOM 807 O O . LEU A 1 99 ? -7.466 0.815 20.076 1.00 91.25 99 LEU A O 1
ATOM 811 N N . GLU A 1 100 ? -6.326 2.323 18.860 1.00 92.31 100 GLU A N 1
ATOM 812 C CA . GLU A 1 100 ? -5.752 3.030 20.006 1.00 92.31 100 GLU A CA 1
ATOM 813 C C . GLU A 1 100 ? -6.846 3.547 20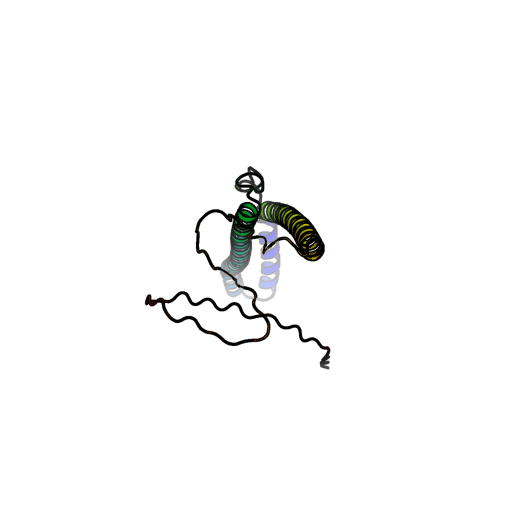.956 1.00 92.31 100 GLU A C 1
ATOM 815 O O . GLU A 1 100 ? -6.774 3.336 22.167 1.00 92.31 100 GLU A O 1
ATOM 820 N N . GLN A 1 101 ? -7.920 4.137 20.420 1.00 90.31 101 GLN A N 1
ATOM 821 C CA . GLN A 1 101 ? -9.061 4.580 21.230 1.00 90.31 101 GLN A CA 1
ATOM 822 C C . GLN A 1 101 ? -9.763 3.418 21.947 1.00 90.31 101 GLN A C 1
ATOM 824 O O . GLN A 1 101 ? -10.119 3.534 23.121 1.00 90.31 101 GLN A O 1
ATOM 829 N N . MET A 1 102 ? -9.977 2.288 21.267 1.00 89.19 102 MET A N 1
ATOM 830 C CA . MET A 1 102 ? -10.605 1.110 21.877 1.00 89.19 102 MET A CA 1
ATOM 831 C C . MET A 1 102 ? -9.718 0.476 22.952 1.00 89.19 102 MET A C 1
ATOM 833 O O . MET A 1 102 ? -10.218 0.087 24.007 1.00 89.19 102 MET A O 1
ATOM 837 N N . GLN A 1 103 ? -8.408 0.416 22.720 1.00 90.75 103 GLN A N 1
ATOM 838 C CA . GLN A 1 103 ? -7.435 -0.069 23.696 1.00 90.75 103 GLN A CA 1
ATOM 839 C C . GLN A 1 103 ? -7.402 0.832 24.938 1.00 90.75 103 GLN A C 1
ATOM 841 O O . GLN A 1 103 ? -7.443 0.323 26.057 1.00 90.75 103 GLN A O 1
ATOM 846 N N . GLN A 1 104 ? -7.434 2.157 24.766 1.00 91.94 104 GLN A N 1
ATOM 847 C CA . GLN A 1 104 ? -7.537 3.103 25.883 1.00 91.94 104 GLN A CA 1
ATOM 848 C C . GLN A 1 104 ? -8.823 2.899 26.693 1.00 91.94 104 GLN A C 1
ATOM 850 O O . GLN A 1 104 ? -8.770 2.827 27.921 1.00 91.94 104 GLN A O 1
ATOM 855 N N . LYS A 1 105 ? -9.975 2.739 26.026 1.00 89.81 105 LYS A N 1
ATOM 856 C CA . LYS A 1 105 ? -11.246 2.431 26.705 1.00 89.81 105 LYS A CA 1
ATOM 857 C C . LYS A 1 105 ? -11.173 1.132 27.510 1.00 89.81 105 LYS A C 1
ATOM 859 O O . LYS A 1 105 ? -11.699 1.078 28.618 1.00 89.81 105 LYS A O 1
ATOM 864 N N . LEU A 1 106 ? -10.561 0.081 26.960 1.00 88.75 106 LEU A N 1
ATOM 865 C CA . LEU A 1 106 ? -10.389 -1.185 27.678 1.00 88.75 106 LEU A CA 1
ATOM 866 C C . LEU A 1 106 ? -9.491 -1.015 28.901 1.00 88.75 106 LEU A C 1
ATOM 868 O O . LEU A 1 106 ? -9.870 -1.476 29.971 1.00 88.75 106 LEU A O 1
ATOM 872 N N . SER A 1 107 ? -8.363 -0.313 28.762 1.00 91.31 107 SER A N 1
ATOM 873 C CA . SER A 1 107 ? -7.463 -0.016 29.884 1.00 91.31 107 SER A CA 1
ATOM 874 C C . SER A 1 107 ? -8.208 0.672 31.027 1.00 91.31 107 SER A C 1
ATOM 876 O O . SER A 1 107 ? -8.142 0.217 32.162 1.00 91.31 107 SER A O 1
ATOM 878 N N . GLN A 1 108 ? -9.013 1.693 30.715 1.00 92.62 108 GLN A N 1
ATOM 879 C CA . GLN A 1 108 ? -9.830 2.393 31.712 1.00 92.62 108 GLN A CA 1
ATOM 880 C C . GLN A 1 108 ? -10.849 1.467 32.385 1.00 92.62 108 GLN A C 1
ATOM 882 O O . GLN A 1 108 ? -11.054 1.543 33.592 1.00 92.62 108 GLN A O 1
ATOM 887 N N . ARG A 1 109 ? -11.498 0.571 31.627 1.00 91.62 109 ARG A N 1
ATOM 888 C CA . ARG A 1 109 ? -12.429 -0.406 32.214 1.00 91.62 109 ARG A CA 1
ATOM 889 C C . ARG A 1 109 ? -11.714 -1.380 33.147 1.00 91.62 109 ARG A C 1
ATOM 891 O O . ARG A 1 109 ? -12.290 -1.722 34.173 1.00 91.62 109 ARG A O 1
ATOM 898 N N . TYR A 1 110 ? -10.502 -1.818 32.809 1.00 89.19 110 TYR A N 1
ATOM 899 C CA . TYR A 1 110 ? -9.717 -2.694 33.679 1.00 89.19 110 TYR A CA 1
ATOM 900 C C . TYR A 1 110 ? -9.285 -1.987 34.963 1.00 89.19 110 TYR A C 1
ATOM 902 O O . TYR A 1 110 ? -9.482 -2.551 36.030 1.00 89.19 110 TYR A O 1
ATOM 910 N N . GLU A 1 111 ? -8.822 -0.738 34.882 1.00 92.00 111 GLU A N 1
ATOM 911 C CA . GLU A 1 111 ? -8.483 0.066 36.068 1.00 92.00 111 GLU A CA 1
ATOM 912 C C . GLU A 1 111 ? -9.675 0.207 37.028 1.00 92.00 111 GLU A C 1
ATOM 914 O O . GLU A 1 111 ? -9.534 -0.001 38.230 1.00 92.00 111 GLU A O 1
ATOM 919 N N . ILE A 1 112 ? -10.869 0.483 36.492 1.00 91.75 112 ILE A N 1
ATOM 920 C CA . ILE A 1 112 ? -12.104 0.575 37.284 1.00 91.75 112 ILE A CA 1
ATOM 921 C C . ILE A 1 112 ? -12.471 -0.781 37.911 1.00 91.75 112 ILE A C 1
ATOM 923 O O . ILE A 1 112 ? -12.907 -0.843 39.059 1.00 91.75 112 ILE A O 1
ATOM 927 N N . ILE A 1 113 ? -12.331 -1.882 37.164 1.00 90.44 113 ILE A N 1
ATOM 928 C CA . ILE A 1 113 ? -12.599 -3.230 37.687 1.00 90.44 113 ILE A CA 1
ATOM 929 C C . ILE A 1 113 ? -11.637 -3.558 38.832 1.00 90.44 113 ILE A C 1
ATOM 931 O O . ILE A 1 113 ? -12.087 -4.066 39.857 1.00 90.44 113 ILE A O 1
ATOM 935 N N . ASP A 1 114 ? -10.350 -3.251 38.681 1.00 87.88 114 ASP A N 1
ATOM 936 C CA . ASP A 1 114 ? -9.337 -3.496 39.707 1.00 87.88 114 ASP A CA 1
ATOM 937 C C . ASP A 1 114 ? -9.621 -2.687 40.983 1.00 87.88 114 ASP A C 1
ATOM 939 O O . ASP A 1 114 ? -9.524 -3.228 42.087 1.00 87.88 114 ASP A O 1
ATOM 943 N N . GLU A 1 115 ? -10.057 -1.429 40.848 1.00 90.50 115 GLU A N 1
ATOM 944 C CA . GLU A 1 115 ? -10.503 -0.603 41.978 1.00 90.50 115 GLU A CA 1
ATOM 945 C C . GLU A 1 115 ? -11.696 -1.244 42.706 1.00 90.50 115 GLU A C 1
ATOM 947 O O . GLU A 1 115 ? -11.652 -1.427 43.924 1.00 90.50 115 GLU A O 1
ATOM 952 N N . TYR A 1 116 ? -12.727 -1.683 41.975 1.00 89.69 116 TYR A N 1
ATOM 953 C CA . TYR A 1 116 ? -13.882 -2.355 42.579 1.00 89.69 116 TYR A CA 1
ATOM 954 C C . TYR A 1 116 ? -13.538 -3.694 43.236 1.00 89.69 116 TYR A C 1
ATOM 956 O O . TYR A 1 116 ? -14.130 -4.050 44.258 1.00 89.69 116 TYR A O 1
ATOM 964 N N . LEU A 1 117 ? -12.605 -4.459 42.664 1.00 85.00 117 LEU A N 1
ATOM 965 C CA . LEU A 1 117 ? -12.142 -5.710 43.263 1.00 85.00 117 LEU A CA 1
ATOM 966 C C . LEU A 1 117 ? -11.427 -5.449 44.592 1.00 85.00 117 LEU A C 1
ATOM 968 O O . LEU A 1 117 ? -11.688 -6.163 45.562 1.00 85.00 117 LEU A O 1
ATOM 972 N N . LEU A 1 118 ? -10.599 -4.404 44.656 1.00 85.19 118 LEU A N 1
ATOM 973 C CA . LEU A 1 118 ? -9.928 -3.989 45.885 1.00 85.19 118 LEU A CA 1
ATOM 974 C C . LEU A 1 118 ? -10.933 -3.505 46.941 1.00 85.19 118 LEU A C 1
ATOM 976 O O . LEU A 1 118 ? -10.878 -3.937 48.092 1.00 85.19 118 LEU A O 1
ATOM 980 N N . GLU A 1 119 ? -11.892 -2.655 46.564 1.00 83.00 119 GLU A N 1
ATOM 981 C CA . GLU A 1 119 ? -12.963 -2.227 47.472 1.00 83.00 119 GLU A CA 1
ATOM 982 C C . GLU A 1 119 ? -13.736 -3.430 48.022 1.00 83.00 119 GLU A C 1
ATOM 984 O O . GLU A 1 119 ? -13.959 -3.535 49.229 1.00 83.00 119 GLU A O 1
ATOM 989 N N . MET A 1 120 ? -14.098 -4.385 47.166 1.00 79.00 120 MET A N 1
ATOM 990 C CA . MET A 1 120 ? -14.781 -5.600 47.593 1.00 79.00 120 MET A CA 1
ATOM 991 C C . MET A 1 120 ? -13.943 -6.417 48.583 1.00 79.00 120 MET A C 1
ATOM 993 O O . MET A 1 120 ? -14.497 -6.894 49.576 1.00 79.00 120 MET A O 1
ATOM 997 N N . GLU A 1 121 ? -12.641 -6.585 48.341 1.00 80.06 121 GLU A N 1
ATOM 998 C CA . GLU A 1 121 ? -11.734 -7.283 49.259 1.00 80.06 121 GLU A CA 1
ATOM 999 C C . GLU A 1 121 ? -11.728 -6.599 50.632 1.00 80.06 121 GLU A C 1
ATOM 1001 O O . GLU A 1 121 ? -12.012 -7.247 51.641 1.00 80.06 121 GLU A O 1
ATOM 1006 N N . THR A 1 122 ? -11.568 -5.271 50.669 1.00 78.50 122 THR A N 1
ATOM 1007 C CA . THR A 1 122 ? -11.596 -4.507 51.930 1.00 78.50 122 THR A CA 1
ATOM 1008 C C . THR A 1 122 ? -12.938 -4.613 52.664 1.00 78.50 122 THR A C 1
ATOM 1010 O O . THR A 1 122 ? -12.971 -4.756 53.889 1.00 78.50 122 THR A O 1
ATOM 1013 N N . LEU A 1 123 ? -14.064 -4.596 51.939 1.00 77.00 123 LEU A N 1
ATOM 1014 C CA . LEU A 1 123 ? -15.400 -4.760 52.516 1.00 77.00 123 LEU A CA 1
ATOM 1015 C C . LEU A 1 123 ? -15.623 -6.181 53.056 1.00 77.00 123 LEU A C 1
ATOM 1017 O O . LEU A 1 123 ? -16.279 -6.346 54.087 1.00 77.00 123 LEU A O 1
ATOM 1021 N N . CYS A 1 124 ? -15.080 -7.203 52.391 1.00 73.44 124 CYS A N 1
ATOM 1022 C CA . CYS A 1 124 ? -15.164 -8.595 52.836 1.00 73.44 124 CYS A CA 1
ATOM 1023 C C . CYS A 1 124 ? -14.293 -8.856 54.073 1.00 73.44 124 CYS A C 1
ATOM 1025 O O . CYS A 1 124 ? -14.734 -9.548 54.990 1.00 73.44 124 CYS A O 1
ATOM 1027 N N . GLU A 1 125 ? -13.098 -8.270 54.142 1.00 69.44 125 GLU A N 1
ATOM 1028 C CA . GLU A 1 125 ? -12.219 -8.348 55.316 1.00 69.44 125 GLU A CA 1
ATOM 1029 C C . GLU A 1 125 ? -12.769 -7.556 56.512 1.00 69.44 125 GLU A C 1
ATOM 1031 O O . GLU A 1 125 ? -12.662 -7.999 57.657 1.00 69.44 125 GLU A O 1
ATOM 1036 N N . GLY A 1 126 ? -13.422 -6.414 56.261 1.00 56.16 126 GLY A N 1
ATOM 1037 C CA . GLY A 1 126 ? -14.095 -5.612 57.286 1.00 56.16 126 GLY A CA 1
ATOM 1038 C C . GLY A 1 126 ? -15.360 -6.265 57.861 1.00 56.16 126 GLY A C 1
ATOM 1039 O O . GLY A 1 126 ? -15.695 -6.051 59.028 1.00 56.16 126 GLY A O 1
ATOM 1040 N N . ASN A 1 127 ? -16.041 -7.116 57.084 1.00 48.16 127 ASN A N 1
ATOM 1041 C CA . ASN A 1 127 ? -17.214 -7.885 57.507 1.00 48.16 127 ASN A CA 1
ATOM 1042 C C . ASN A 1 127 ? -16.853 -9.347 57.828 1.00 48.16 127 ASN A C 1
ATOM 1044 O O . ASN A 1 127 ? -17.304 -10.281 57.165 1.00 48.16 127 ASN A O 1
ATOM 1048 N N . VAL A 1 128 ? -16.157 -9.580 58.948 1.00 43.69 128 VAL A N 1
ATOM 1049 C CA . VAL A 1 128 ? -15.865 -10.923 59.517 1.00 43.69 128 VAL A CA 1
ATOM 1050 C C . VAL A 1 128 ? -17.131 -11.660 60.041 1.00 43.69 128 VAL A C 1
ATOM 1052 O O . VAL A 1 128 ? -17.095 -12.426 61.001 1.00 43.69 128 VAL A O 1
ATOM 1055 N N . ARG A 1 129 ? -18.307 -11.459 59.431 1.00 45.97 129 ARG A N 1
ATOM 1056 C CA . ARG A 1 129 ? -19.538 -12.241 59.687 1.00 45.97 129 ARG A CA 1
ATOM 1057 C C . ARG A 1 129 ? -20.376 -12.562 58.444 1.00 45.97 129 ARG A C 1
ATOM 1059 O O . ARG A 1 129 ? -21.436 -13.167 58.594 1.00 45.97 129 ARG A O 1
ATOM 1066 N N . GLY A 1 130 ? -19.935 -12.201 57.240 1.00 47.88 130 GLY A N 1
ATOM 1067 C CA . GLY A 1 130 ? -20.575 -12.631 55.994 1.00 47.88 130 GLY A CA 1
ATOM 1068 C C . GLY A 1 130 ? -19.803 -13.797 55.385 1.00 47.88 130 GLY A C 1
ATOM 1069 O O . GLY A 1 130 ? -18.596 -13.699 55.219 1.00 47.88 130 GLY A O 1
ATOM 1070 N N . GLY A 1 131 ? -20.471 -14.913 55.083 1.00 47.72 131 GLY A N 1
ATOM 1071 C CA . GLY A 1 131 ? -19.862 -16.030 54.350 1.00 47.72 131 GLY A CA 1
ATOM 1072 C C . GLY A 1 131 ? -19.355 -15.624 52.953 1.00 47.72 131 GLY A C 1
ATOM 1073 O O . GLY A 1 131 ? -19.569 -14.489 52.531 1.00 47.72 131 GLY A O 1
ATOM 1074 N N . PRO A 1 132 ? -18.698 -16.540 52.216 1.00 47.66 132 PRO A N 1
ATOM 1075 C CA . PRO A 1 132 ? -18.064 -16.220 50.938 1.00 47.66 132 PRO A CA 1
ATOM 1076 C C . PRO A 1 132 ? -19.064 -15.582 49.968 1.00 47.66 132 PRO A C 1
ATOM 1078 O O . PRO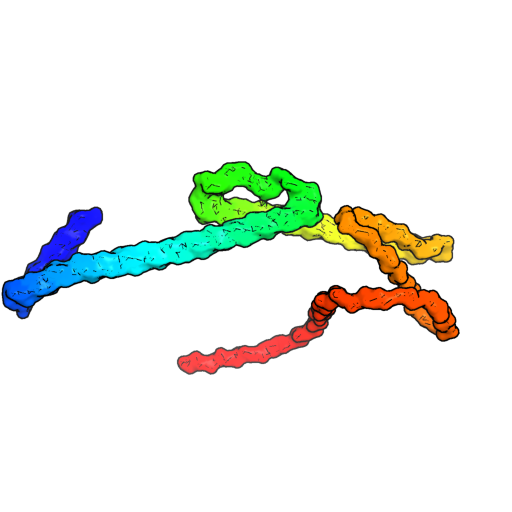 A 1 132 ? -20.116 -16.159 49.680 1.00 47.66 132 PRO A O 1
ATOM 1081 N N . VAL A 1 133 ? -18.729 -14.394 49.463 1.00 47.31 133 VAL A N 1
ATOM 1082 C CA . VAL A 1 133 ? -19.507 -13.712 48.428 1.00 47.31 133 VAL A CA 1
ATOM 1083 C C . VAL A 1 133 ? -19.371 -14.524 47.143 1.00 47.31 133 VAL A C 1
ATOM 1085 O O . VAL A 1 133 ? -18.326 -14.548 46.499 1.00 47.31 133 VAL A O 1
ATOM 1088 N N . SER A 1 134 ? -20.429 -15.248 46.781 1.00 38.72 134 SER A N 1
ATOM 1089 C CA . SER A 1 134 ? -20.503 -15.952 45.504 1.00 38.72 134 SER A CA 1
ATOM 1090 C C . SER A 1 134 ? -20.864 -14.940 44.418 1.00 38.72 134 SER A C 1
ATOM 1092 O O . SER A 1 134 ? -22.038 -14.693 44.148 1.00 38.72 134 SER A O 1
ATOM 1094 N N . LEU A 1 135 ? -19.853 -14.302 43.827 1.00 40.38 135 LEU A N 1
ATOM 1095 C CA . LEU A 1 135 ? -20.056 -13.471 42.646 1.00 40.38 135 LEU A CA 1
ATOM 1096 C C . LEU A 1 135 ? -20.228 -14.363 41.418 1.00 40.38 135 LEU A C 1
ATOM 1098 O O . LEU A 1 135 ? -19.299 -15.021 40.953 1.00 40.38 135 LEU A O 1
ATOM 1102 N N . ARG A 1 136 ? -21.446 -14.372 40.882 1.00 34.06 136 ARG A N 1
ATOM 1103 C CA . ARG A 1 136 ? -21.753 -14.954 39.580 1.00 34.06 136 ARG A CA 1
ATOM 1104 C C . ARG A 1 136 ? -21.463 -13.899 38.512 1.00 34.06 136 ARG A C 1
ATOM 1106 O O . ARG A 1 136 ? -22.315 -13.065 38.229 1.00 34.06 136 ARG A O 1
ATOM 1113 N N . MET A 1 137 ? -20.266 -13.922 37.927 1.00 32.78 137 MET A N 1
ATOM 1114 C CA . MET A 1 137 ? -20.011 -13.202 36.675 1.00 32.78 137 MET A CA 1
ATOM 1115 C C . MET A 1 137 ? -20.679 -13.973 35.536 1.00 32.78 137 MET A C 1
ATOM 1117 O O . MET A 1 137 ? -20.171 -14.992 35.072 1.00 32.78 137 MET A O 1
ATOM 1121 N N . GLU A 1 138 ? -21.849 -13.505 35.105 1.00 31.17 138 GLU A N 1
ATOM 1122 C CA . GLU A 1 138 ? -22.466 -13.949 33.857 1.00 31.17 138 GLU A CA 1
ATOM 1123 C C . GLU A 1 138 ? -21.750 -13.262 32.688 1.00 31.17 138 GLU A C 1
ATOM 1125 O O . GLU A 1 138 ? -22.177 -12.229 32.180 1.00 31.17 138 GLU A O 1
ATOM 1130 N N . LEU A 1 139 ? -20.618 -13.831 32.270 1.00 38.50 139 LEU A N 1
ATOM 1131 C CA . LEU A 1 139 ? -20.090 -13.573 30.936 1.00 38.50 139 LEU A CA 1
ATOM 1132 C C . LEU A 1 139 ? -20.928 -14.399 29.958 1.00 38.50 139 LEU A C 1
ATOM 1134 O O . LEU A 1 139 ? -21.032 -15.619 30.089 1.00 38.50 139 LEU A O 1
ATOM 1138 N N . ASN A 1 140 ? -21.585 -13.704 29.030 1.00 38.28 140 ASN A N 1
ATOM 1139 C CA . ASN A 1 140 ? -22.485 -14.264 28.026 1.00 38.28 140 ASN A CA 1
ATOM 1140 C C . ASN A 1 140 ? -21.973 -15.593 27.435 1.00 38.28 140 ASN A C 1
ATOM 1142 O O . ASN A 1 140 ? -21.022 -15.607 26.659 1.00 38.28 140 ASN A O 1
ATOM 1146 N N . GLY A 1 141 ? -22.687 -16.682 27.743 1.00 41.66 141 GLY A N 1
ATOM 1147 C CA . GLY A 1 141 ? -22.728 -17.886 26.911 1.00 41.66 141 GLY A CA 1
ATOM 1148 C C . GLY A 1 141 ? -21.705 -18.989 27.198 1.00 41.66 141 GLY A C 1
ATOM 1149 O O . GLY A 1 141 ? -20.981 -19.374 26.292 1.00 41.66 141 GLY A O 1
ATOM 1150 N N . ASN A 1 142 ? -21.674 -19.536 28.417 1.00 32.28 142 ASN A N 1
ATOM 1151 C CA . ASN A 1 142 ? -21.720 -20.985 28.707 1.00 32.28 142 ASN A CA 1
ATOM 1152 C C . ASN A 1 142 ? -21.431 -21.214 30.194 1.00 32.28 142 ASN A C 1
ATOM 1154 O O . ASN A 1 142 ? -20.412 -20.782 30.725 1.00 32.28 142 ASN A O 1
ATOM 1158 N N . VAL A 1 143 ? -22.352 -21.891 30.877 1.00 31.77 143 VAL A N 1
ATOM 1159 C CA . VAL A 1 143 ? -22.270 -22.151 32.316 1.00 31.77 143 VAL A CA 1
ATOM 1160 C C . VAL A 1 143 ? -21.502 -23.450 32.547 1.00 31.77 143 VAL A C 1
ATOM 1162 O O . VAL A 1 143 ? -22.074 -24.528 32.431 1.00 31.77 143 VAL A O 1
ATOM 1165 N N . GLU A 1 144 ? -20.236 -23.350 32.946 1.00 32.50 144 GLU A N 1
ATOM 1166 C CA . GLU A 1 144 ? -19.575 -24.396 33.731 1.00 32.50 144 GLU A CA 1
ATOM 1167 C C . GLU A 1 144 ? -19.332 -23.871 35.147 1.00 32.50 144 GLU A C 1
ATOM 1169 O O . GLU A 1 144 ? -18.596 -22.915 35.387 1.00 32.50 144 GLU A O 1
ATOM 1174 N N . CYS A 1 145 ? -20.032 -24.477 36.105 1.00 30.86 145 CYS A N 1
ATOM 1175 C CA . CYS A 1 145 ? -19.966 -24.124 37.514 1.00 30.86 145 CYS A CA 1
ATOM 1176 C C . CYS A 1 145 ? -18.704 -24.739 38.137 1.00 30.86 145 CYS A C 1
ATOM 1178 O O . CYS A 1 145 ? -18.745 -25.815 38.731 1.00 30.86 145 CYS A O 1
ATOM 1180 N N . SER A 1 146 ? -17.570 -24.056 38.001 1.00 33.69 146 SER A N 1
ATOM 1181 C CA . SER A 1 146 ? -16.336 -24.423 38.698 1.00 33.69 146 SER A CA 1
ATOM 1182 C C . SER A 1 146 ? -16.338 -23.796 40.089 1.00 33.69 146 SER A C 1
ATOM 1184 O O . SER A 1 146 ? -16.016 -22.625 40.277 1.00 33.69 146 SER A O 1
ATOM 1186 N N . HIS A 1 147 ? -16.747 -24.580 41.084 1.00 33.38 147 HIS A N 1
ATOM 1187 C CA . HIS A 1 147 ? -16.749 -24.192 42.491 1.00 33.38 147 HIS A CA 1
ATOM 1188 C C . HIS A 1 147 ? -15.298 -24.121 43.012 1.00 33.38 147 HIS A C 1
ATOM 1190 O O . HIS A 1 147 ? -14.756 -25.104 43.521 1.00 33.38 147 HIS A O 1
ATOM 1196 N N . LEU A 1 148 ? -14.635 -22.970 42.867 1.00 29.62 148 LEU A N 1
ATOM 1197 C CA . LEU A 1 148 ? -13.316 -22.728 43.457 1.00 29.62 148 LEU A CA 1
ATOM 1198 C C . LEU A 1 148 ? -13.460 -22.546 44.975 1.00 29.62 148 LEU A C 1
ATOM 1200 O O . LEU A 1 148 ? -13.689 -21.452 45.483 1.00 29.62 148 LEU A O 1
ATOM 1204 N N . ARG A 1 149 ? -13.330 -23.650 45.720 1.00 32.72 149 ARG A N 1
ATOM 1205 C CA . ARG A 1 149 ? -13.068 -23.596 47.164 1.00 32.72 149 ARG A CA 1
ATOM 1206 C C . ARG A 1 149 ? -11.625 -23.148 47.377 1.00 32.72 149 ARG A C 1
ATOM 1208 O O . ARG A 1 149 ? -10.712 -23.963 47.254 1.00 32.72 149 ARG A O 1
ATOM 1215 N N . TYR A 1 150 ? -11.419 -21.896 47.772 1.00 29.69 150 TYR A N 1
ATOM 1216 C CA . TYR A 1 150 ? -10.176 -21.520 48.439 1.00 29.69 150 TYR A CA 1
ATOM 1217 C C . TYR A 1 150 ? -10.121 -22.238 49.792 1.00 29.69 150 TYR A C 1
ATOM 1219 O O . TYR A 1 150 ? -11.014 -22.101 50.628 1.00 29.69 150 TYR A O 1
ATOM 1227 N N . ARG A 1 151 ? -9.099 -23.076 49.982 1.00 32.31 151 ARG A N 1
ATOM 1228 C CA . ARG A 1 151 ? -8.853 -23.808 51.227 1.00 32.31 151 ARG A CA 1
ATOM 1229 C C . ARG A 1 151 ? -7.373 -23.705 51.566 1.00 32.31 151 ARG A C 1
ATOM 1231 O O . ARG A 1 151 ? -6.573 -24.285 50.846 1.00 32.31 151 ARG A O 1
ATOM 1238 N N . THR A 1 152 ? -7.039 -23.093 52.699 1.00 31.52 152 THR A N 1
ATOM 1239 C CA . THR A 1 152 ? -5.835 -23.399 53.498 1.00 31.52 152 THR A CA 1
ATOM 1240 C C . THR A 1 152 ? -6.008 -22.877 54.937 1.00 31.52 152 THR A C 1
ATOM 1242 O O . THR A 1 152 ? -6.750 -21.919 55.132 1.00 31.52 152 THR A O 1
ATOM 1245 N N . PRO A 1 153 ? -5.305 -23.418 55.956 1.00 42.25 153 PRO A N 1
ATOM 1246 C CA . PRO A 1 153 ? -4.707 -24.747 56.092 1.00 42.25 153 PRO A CA 1
ATOM 1247 C C . PRO A 1 153 ? -5.215 -25.504 57.347 1.00 42.25 153 PRO A C 1
ATOM 1249 O O . PRO A 1 153 ? -5.810 -24.938 58.256 1.00 42.25 153 PRO A O 1
ATOM 1252 N N . SER A 1 154 ? -4.858 -26.791 57.412 1.00 34.00 154 SER A N 1
ATOM 1253 C CA . SER A 1 154 ? -4.996 -27.751 58.525 1.00 34.00 154 SER A CA 1
ATOM 1254 C C . SER A 1 154 ? -6.270 -28.615 58.580 1.00 34.00 154 SER A C 1
ATOM 1256 O O . SER A 1 154 ? -7.404 -28.170 58.459 1.00 34.00 154 SER A O 1
ATOM 1258 N N . SER A 1 155 ? -6.023 -29.909 58.786 1.00 31.61 155 SER A N 1
ATOM 1259 C CA . SER A 1 155 ? -6.940 -31.054 58.812 1.00 31.61 155 SER A CA 1
ATOM 1260 C C . SER A 1 155 ? -7.378 -31.620 57.449 1.00 31.61 155 SER A C 1
ATOM 1262 O O . SER A 1 155 ? -8.167 -31.080 56.667 1.00 31.61 155 SER A O 1
ATOM 1264 N N . TRP A 1 156 ? -6.789 -32.781 57.180 1.00 38.62 156 TRP A N 1
ATOM 1265 C CA . TRP A 1 156 ? -7.148 -33.705 56.125 1.00 38.62 156 TRP A CA 1
ATOM 1266 C C . TRP A 1 156 ? -8.557 -34.247 56.358 1.00 38.62 156 TRP A C 1
ATOM 1268 O O . TRP A 1 156 ? -8.873 -34.724 57.446 1.00 38.62 156 TRP A O 1
ATOM 1278 N N . SER A 1 157 ? -9.387 -34.227 55.319 1.00 30.06 157 SER A N 1
ATOM 1279 C CA . SER A 1 157 ? -10.458 -35.211 55.118 1.00 30.06 157 SER A CA 1
ATOM 1280 C C . SER A 1 157 ? -10.926 -35.118 53.667 1.00 30.06 157 SER A C 1
ATOM 1282 O O . SER A 1 157 ? -11.445 -34.090 53.231 1.00 30.06 157 SER A O 1
ATOM 1284 N N . LEU A 1 158 ? -10.703 -36.194 52.915 1.00 32.62 158 LEU A N 1
ATOM 1285 C CA . LEU A 1 158 ? -11.361 -36.453 51.637 1.00 32.62 158 LEU A CA 1
ATOM 1286 C C . LEU A 1 158 ? -12.852 -36.718 51.882 1.00 32.62 158 LEU A C 1
ATOM 1288 O O . LEU A 1 158 ? -13.186 -37.410 52.845 1.00 32.62 158 LEU A O 1
ATOM 1292 N N . PRO A 1 159 ? -13.723 -36.315 50.948 1.00 32.28 159 PRO A N 1
ATOM 1293 C CA . PRO A 1 159 ? -14.853 -37.157 50.598 1.00 32.28 159 PRO A CA 1
ATOM 1294 C C . PRO A 1 159 ? -14.657 -37.746 49.204 1.00 32.28 159 PRO A C 1
ATOM 1296 O O . PRO A 1 159 ? -14.308 -37.060 48.243 1.00 32.28 159 PRO A O 1
ATOM 1299 N N . GLN A 1 160 ? -14.890 -39.051 49.142 1.00 35.19 160 GLN A N 1
ATOM 1300 C CA . GLN A 1 160 ? -14.999 -39.859 47.941 1.00 35.19 160 GLN A CA 1
ATOM 1301 C C . GLN A 1 160 ? -16.241 -39.488 47.114 1.00 35.19 160 GLN A C 1
ATOM 1303 O O . GLN A 1 160 ? -17.236 -38.992 47.638 1.00 35.19 160 GLN A O 1
ATOM 1308 N N . SER A 1 161 ? -16.173 -39.885 45.840 1.00 32.66 161 SER A N 1
ATOM 1309 C CA . SER A 1 161 ? -17.241 -40.037 44.841 1.00 32.66 161 SER A CA 1
ATOM 1310 C C . SER A 1 161 ? -17.794 -38.769 44.177 1.00 32.66 161 SER A C 1
ATOM 1312 O O . SER A 1 161 ? -18.565 -38.020 44.757 1.00 32.66 161 SER A O 1
ATOM 1314 N N . CYS A 1 162 ? -17.442 -38.588 42.900 1.00 26.61 162 CYS A N 1
ATOM 1315 C CA . CYS A 1 162 ? -18.369 -38.847 41.794 1.00 26.61 162 CYS A CA 1
ATOM 1316 C C . CYS A 1 162 ? -17.573 -39.094 40.503 1.00 26.61 162 CYS A C 1
ATOM 1318 O O . CYS A 1 162 ? -16.857 -38.236 39.998 1.00 26.61 162 CYS A O 1
ATOM 1320 N N . THR A 1 163 ? -17.683 -40.319 40.005 1.00 38.72 163 THR A N 1
ATOM 1321 C CA . THR A 1 163 ? -17.235 -40.782 38.693 1.00 38.72 163 THR A CA 1
ATOM 1322 C C . THR A 1 163 ? -18.021 -40.095 37.578 1.00 38.72 163 THR A C 1
ATOM 1324 O O . THR A 1 163 ? -19.235 -40.263 37.507 1.00 38.72 163 THR A O 1
ATOM 1327 N N . SER A 1 164 ? -17.339 -39.433 36.646 1.00 29.78 164 SER A N 1
ATOM 1328 C CA . SER A 1 164 ? -17.745 -39.466 35.238 1.00 29.78 164 SER A CA 1
ATOM 1329 C C . SER A 1 164 ? -16.515 -39.299 34.349 1.00 29.78 164 SER A C 1
ATOM 1331 O O . SER A 1 164 ? -15.585 -38.561 34.667 1.00 29.78 164 SER A O 1
ATOM 1333 N N . ALA A 1 165 ? -16.476 -40.120 33.309 1.00 31.55 165 ALA A N 1
ATOM 1334 C CA . ALA A 1 165 ? -15.357 -40.312 32.410 1.00 31.55 165 ALA A CA 1
ATOM 1335 C C . ALA A 1 165 ? -15.366 -39.298 31.251 1.00 31.55 165 ALA A C 1
ATOM 1337 O O . ALA A 1 165 ? -16.426 -38.834 30.844 1.00 31.55 165 ALA A O 1
ATOM 1338 N N . SER A 1 166 ? -14.174 -39.120 30.665 1.00 28.48 166 SER A N 1
ATOM 1339 C CA . SER A 1 166 ? -13.867 -38.555 29.337 1.00 28.48 166 SER A CA 1
ATOM 1340 C C . SER A 1 166 ? -13.582 -37.043 29.239 1.00 28.48 166 SER A C 1
ATOM 1342 O O . SER A 1 166 ? -14.472 -36.214 29.108 1.00 28.48 166 SER A O 1
ATOM 1344 N N . VAL A 1 167 ? -12.279 -36.743 29.189 1.00 31.73 167 VAL A N 1
ATOM 1345 C CA . VAL A 1 167 ? -11.563 -35.518 28.746 1.00 31.73 167 VAL A CA 1
ATOM 1346 C C . VAL A 1 167 ? -10.954 -35.911 27.358 1.00 31.73 167 VAL A C 1
ATOM 1348 O O . VAL A 1 167 ? -10.714 -37.113 27.196 1.00 31.73 167 VAL A O 1
ATOM 1351 N N . PRO A 1 168 ? -10.674 -35.028 26.356 1.00 43.75 168 PRO A N 1
ATOM 1352 C CA . PRO A 1 168 ? -9.907 -33.812 26.603 1.00 43.75 168 PRO A CA 1
ATOM 1353 C C . PRO A 1 168 ? -10.150 -32.543 25.769 1.00 43.75 168 PRO A C 1
ATOM 1355 O O . PRO A 1 168 ? -10.257 -32.563 24.548 1.00 43.75 168 PRO A O 1
ATOM 1358 N N . LEU A 1 169 ? -10.031 -31.407 26.463 1.00 29.34 169 LEU A N 1
ATOM 1359 C CA . LEU A 1 169 ? -9.455 -30.172 25.936 1.00 29.34 169 LEU A CA 1
ATOM 1360 C C . LEU A 1 169 ? -8.165 -29.902 26.716 1.00 29.34 169 LEU A C 1
ATOM 1362 O O . LEU A 1 169 ? -8.184 -29.752 27.936 1.00 29.34 169 LEU A O 1
ATOM 1366 N N . ALA A 1 170 ? -7.043 -29.882 26.005 1.00 29.61 170 ALA A N 1
ATOM 1367 C CA . ALA A 1 170 ? -5.763 -29.424 26.516 1.00 29.61 170 ALA A CA 1
ATOM 1368 C C . ALA A 1 170 ? -5.485 -28.047 25.913 1.00 29.61 170 ALA A C 1
ATOM 1370 O O . ALA A 1 170 ? -5.264 -27.944 24.710 1.00 29.61 170 ALA A O 1
ATOM 1371 N N . VAL A 1 171 ? -5.466 -27.006 26.744 1.00 29.48 171 VAL A N 1
ATOM 1372 C CA . VAL A 1 171 ? -4.724 -25.773 26.459 1.00 29.48 171 VAL A CA 1
ATOM 1373 C C . VAL A 1 171 ? -4.033 -25.362 27.752 1.00 29.48 171 VAL A C 1
ATOM 1375 O O . VAL A 1 171 ? -4.663 -24.946 28.721 1.00 29.48 171 VAL A O 1
ATOM 1378 N N . SER A 1 172 ? -2.719 -25.559 27.775 1.00 27.97 172 SER A N 1
ATOM 1379 C CA . SER A 1 172 ? -1.827 -25.085 28.824 1.00 27.97 172 SER A CA 1
ATOM 1380 C C . SER A 1 172 ? -1.614 -23.579 28.675 1.00 27.97 172 SER A C 1
ATOM 1382 O O . SER A 1 172 ? -1.178 -23.124 27.621 1.00 27.97 172 SER A O 1
ATOM 1384 N N . ILE A 1 173 ? -1.859 -22.815 29.740 1.00 29.34 173 ILE A N 1
ATOM 1385 C CA . ILE A 1 173 ? -1.366 -21.441 29.882 1.00 29.34 173 ILE A CA 1
ATOM 1386 C C . ILE A 1 173 ? -0.049 -21.524 30.657 1.00 29.34 173 ILE A C 1
ATOM 1388 O O . ILE A 1 173 ? -0.026 -21.914 31.824 1.00 29.34 173 ILE A O 1
ATOM 1392 N N . PHE A 1 174 ? 1.060 -21.211 29.985 1.00 29.34 174 PHE A N 1
ATOM 1393 C CA . PHE A 1 174 ? 2.368 -21.056 30.614 1.00 29.34 174 PHE A CA 1
ATOM 1394 C C . PHE A 1 174 ? 2.430 -19.700 31.323 1.00 29.34 174 PHE A C 1
ATOM 1396 O O . PHE A 1 174 ? 2.223 -18.652 30.716 1.00 29.34 174 PHE A O 1
ATOM 1403 N N . SER A 1 175 ? 2.732 -19.750 32.617 1.00 28.80 175 SER A N 1
ATOM 1404 C CA . SER A 1 175 ? 3.031 -18.608 33.474 1.00 28.80 175 SER A CA 1
ATOM 1405 C C . SER A 1 175 ? 4.336 -17.942 33.027 1.00 28.80 175 SER A C 1
ATOM 1407 O O . SER A 1 175 ? 5.390 -18.578 33.032 1.00 28.80 175 SER A O 1
ATOM 1409 N N . LEU A 1 176 ? 4.280 -16.652 32.691 1.00 32.69 176 LEU A N 1
ATOM 1410 C CA . LEU A 1 176 ? 5.455 -15.786 32.596 1.00 32.69 176 LEU A CA 1
ATOM 1411 C C . LEU A 1 176 ? 5.927 -15.471 34.018 1.00 32.69 176 LEU A C 1
ATOM 1413 O O . LEU A 1 176 ? 5.322 -14.667 34.720 1.00 32.69 176 LEU A O 1
ATOM 1417 N N . TYR A 1 177 ? 6.993 -16.140 34.450 1.00 29.23 177 TYR A N 1
ATOM 1418 C CA . TYR A 1 177 ? 7.769 -15.723 35.611 1.00 29.23 177 TYR A CA 1
ATOM 1419 C C . TYR A 1 177 ? 8.833 -14.724 35.149 1.00 29.23 177 TYR A C 1
ATOM 1421 O O . TYR A 1 177 ? 9.615 -14.997 34.238 1.00 29.23 177 TYR A O 1
ATOM 1429 N N . SER A 1 178 ? 8.832 -13.563 35.791 1.00 33.03 178 SER A N 1
ATOM 1430 C CA . SER A 1 178 ? 9.834 -12.508 35.692 1.00 33.03 178 SER A CA 1
ATOM 1431 C C . SER A 1 178 ? 11.245 -13.020 35.997 1.00 33.03 178 SER A C 1
ATOM 1433 O O . SER A 1 178 ? 11.463 -13.665 37.025 1.00 33.03 178 SER A O 1
ATOM 1435 N N . GLY A 1 179 ? 12.208 -12.647 35.156 1.00 26.41 179 GLY A N 1
ATOM 1436 C CA . GLY A 1 179 ? 13.634 -12.863 35.383 1.00 26.41 179 GLY A CA 1
ATOM 1437 C C . GLY A 1 179 ? 14.479 -11.978 34.468 1.00 26.41 179 GLY A C 1
ATOM 1438 O O . GLY A 1 179 ? 14.968 -12.433 33.443 1.00 26.41 179 GLY A O 1
ATOM 1439 N N . GLU A 1 180 ? 14.634 -10.707 34.831 1.00 34.81 180 GLU A N 1
ATOM 1440 C CA . GLU A 1 180 ? 15.805 -9.894 34.454 1.00 34.81 180 GLU A CA 1
ATOM 1441 C C . GLU A 1 180 ? 17.036 -10.416 35.237 1.00 34.81 180 GLU A C 1
ATOM 1443 O O . GLU A 1 180 ? 16.834 -10.900 36.358 1.00 34.81 180 GLU A O 1
ATOM 1448 N N . PRO A 1 181 ? 18.294 -10.346 34.724 1.00 38.81 181 PRO A N 1
ATOM 1449 C CA . PRO A 1 181 ? 18.902 -9.061 34.342 1.00 38.81 181 PRO A CA 1
ATOM 1450 C C . PRO A 1 181 ? 19.934 -9.047 33.176 1.00 38.81 181 PRO A C 1
ATOM 1452 O O . PRO A 1 181 ? 20.623 -10.020 32.886 1.00 38.81 181 PRO A O 1
ATOM 1455 N N . TYR A 1 182 ? 20.070 -7.856 32.579 1.00 28.16 182 TYR A N 1
ATOM 1456 C CA . TYR A 1 182 ? 21.279 -7.156 32.089 1.00 28.16 182 TYR A CA 1
ATOM 1457 C C . TYR A 1 182 ? 22.421 -7.873 31.305 1.00 28.16 182 TYR A C 1
ATOM 1459 O O . TYR A 1 182 ? 23.159 -8.710 31.812 1.00 28.16 182 TYR A O 1
ATOM 1467 N N . LEU A 1 183 ? 22.711 -7.256 30.141 1.00 29.17 183 LEU A N 1
ATOM 1468 C CA . LEU A 1 183 ? 24.011 -7.017 29.469 1.00 29.17 183 LEU A CA 1
ATOM 1469 C C . LEU A 1 183 ? 24.753 -8.161 28.753 1.00 29.17 183 LEU A C 1
ATOM 1471 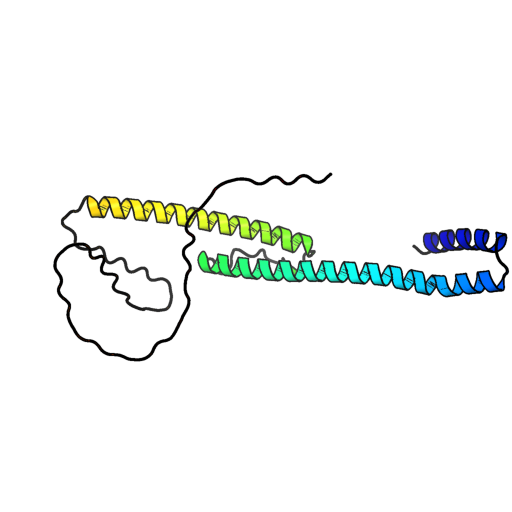O O . LEU A 1 183 ? 25.406 -8.997 29.369 1.00 29.17 183 LEU A O 1
ATOM 1475 N N . ARG A 1 184 ? 24.921 -7.984 27.431 1.00 27.39 184 ARG A N 1
ATOM 1476 C CA . ARG A 1 184 ? 26.240 -8.089 26.776 1.00 27.39 184 ARG A CA 1
ATOM 1477 C C . ARG A 1 184 ? 26.322 -7.246 25.498 1.00 27.39 184 ARG A C 1
ATOM 1479 O O . ARG A 1 184 ? 25.697 -7.557 24.490 1.00 27.39 184 ARG A O 1
ATOM 1486 N N . LEU A 1 185 ? 27.162 -6.209 25.549 1.00 26.14 185 LEU A N 1
ATOM 1487 C CA . LEU A 1 185 ? 27.794 -5.610 24.374 1.00 26.14 185 LEU A CA 1
ATOM 1488 C C . LEU A 1 185 ? 28.582 -6.683 23.609 1.00 26.14 185 LEU A C 1
ATOM 1490 O O . LEU A 1 185 ? 29.342 -7.434 24.220 1.00 26.14 185 LEU A O 1
ATOM 1494 N N . THR A 1 186 ? 28.522 -6.657 22.279 1.00 27.50 186 THR A N 1
ATOM 1495 C CA . THR A 1 186 ? 29.652 -7.083 21.442 1.00 27.50 186 THR A CA 1
ATOM 1496 C C . THR A 1 186 ? 29.927 -6.039 20.366 1.00 27.50 186 THR A C 1
ATOM 1498 O O . THR A 1 186 ? 29.032 -5.533 19.697 1.00 27.50 186 THR A O 1
ATOM 1501 N N . ARG A 1 187 ? 31.207 -5.685 20.289 1.00 26.12 187 ARG A N 1
ATOM 1502 C CA . ARG A 1 187 ? 31.863 -4.764 19.365 1.00 26.12 187 ARG A CA 1
ATOM 1503 C C . ARG A 1 187 ? 32.539 -5.632 18.300 1.00 26.12 187 ARG A C 1
ATOM 1505 O O . ARG A 1 187 ? 33.197 -6.595 18.679 1.00 26.12 187 ARG A O 1
ATOM 1512 N N . PHE A 1 188 ? 32.435 -5.271 17.029 1.00 28.91 188 PHE A N 1
ATOM 1513 C CA . PHE A 1 188 ? 33.371 -5.671 15.969 1.00 28.91 188 PHE A CA 1
ATOM 1514 C C . PHE A 1 188 ? 33.613 -4.397 15.147 1.00 28.91 188 PHE A C 1
ATOM 1516 O O . PHE A 1 188 ? 32.645 -3.769 14.727 1.00 28.91 188 PHE A O 1
ATOM 1523 N N . SER A 1 189 ? 34.784 -3.772 15.308 1.00 40.53 189 SER A N 1
ATOM 1524 C CA . SER A 1 189 ? 36.023 -3.947 14.520 1.00 40.53 189 SER A CA 1
ATOM 1525 C C . SER A 1 189 ? 36.061 -2.938 13.385 1.00 40.53 189 SER A C 1
ATOM 1527 O O . SER A 1 189 ? 35.304 -3.128 12.415 1.00 40.53 189 SER A O 1
#

Organism: Anopheles coluzzii (NCBI:txid1518534)

Sequence (189 aa):
MQTICTAGFNRMRDRWDEMFDTNLCLAYAKQLPDHMTAFFEEVYQESSQRRERFVAKIAELRQEALDLQRLLGEQQQGLPAGIESRPLFDQRSTLDASLEQMQQKLSQRYEIIDEYLLEMETLCEGNVRGGPVSLRMELNGNVECSHLRYRTPSSWSLPQSCTSASVPLAVSIFSLYSGEPYLRLTRFS

Radius of gyration: 33.91 Å; chains: 1; bounding box: 59×54×97 Å

Secondary structure (DSSP, 8-state):
-HHHHHHHHHHHHHHHHHHS-HHHHHHHHHHHHHHHHHHHHHHHHHHHHHHHHHHHHHHHHHHHHHHHHHHHT-SSSSSPTTGGGS-HHHHHHHHHHHHHHHHHHHHHHHHHHHHHHHHHHHHHHH-TTS---------SS-----------SS-----------------------------------